Protein AF-0000000080484544 (afdb_homodimer)

pLDDT: mean 91.53, std 16.04, range [25.38, 98.94]

Structure (mmCIF, N/CA/C/O backbone):
data_AF-0000000080484544-model_v1
#
loop_
_entity.id
_entity.type
_entity.pdbx_description
1 polymer 'AsnC family transcriptional regulator'
#
loop_
_atom_site.group_PDB
_atom_site.id
_atom_site.type_symbol
_atom_site.label_atom_id
_atom_site.label_alt_id
_atom_site.label_comp_id
_atom_site.label_asym_id
_atom_site.label_entity_id
_atom_site.label_seq_id
_atom_site.pdbx_PDB_ins_code
_atom_site.Cartn_x
_atom_site.Cartn_y
_atom_site.Cartn_z
_atom_site.occupancy
_atom_site.B_iso_or_equiv
_atom_site.auth_seq_id
_atom_site.auth_comp_id
_atom_site.auth_asym_id
_atom_site.auth_atom_id
_atom_site.pdbx_PDB_model_num
ATOM 1 N N . MET A 1 1 ? 20.172 15.055 13.039 1 83.44 1 MET A N 1
ATOM 2 C CA . MET A 1 1 ? 18.781 14.602 13.078 1 83.44 1 MET A CA 1
ATOM 3 C C . MET A 1 1 ? 18.656 13.195 12.5 1 83.44 1 MET A C 1
ATOM 5 O O . MET A 1 1 ? 19.25 12.891 11.461 1 83.44 1 MET A O 1
ATOM 9 N N . ASP A 1 2 ? 18.156 12.328 13.25 1 90.06 2 ASP A N 1
ATOM 10 C CA . ASP A 1 2 ? 17.938 10.953 12.82 1 90.06 2 ASP A CA 1
ATOM 11 C C . ASP A 1 2 ? 16.781 10.859 11.828 1 90.06 2 ASP A C 1
ATOM 13 O O . ASP A 1 2 ? 15.633 10.68 12.227 1 90.06 2 ASP A O 1
ATOM 17 N N . LYS A 1 3 ? 17.094 10.914 10.547 1 92.12 3 LYS A N 1
ATOM 18 C CA . LYS A 1 3 ? 16.078 10.977 9.5 1 92.12 3 LYS A CA 1
ATOM 19 C C . LYS A 1 3 ? 15.305 9.656 9.406 1 92.12 3 LYS A C 1
ATOM 21 O O . LYS A 1 3 ? 14.133 9.641 9.016 1 92.12 3 LYS A O 1
ATOM 26 N N . GLN A 1 4 ? 15.977 8.664 9.82 1 91.88 4 GLN A N 1
ATOM 27 C CA . GLN A 1 4 ? 15.297 7.379 9.781 1 91.88 4 GLN A CA 1
ATOM 28 C C . GLN A 1 4 ? 14.164 7.324 10.797 1 91.88 4 GLN A C 1
ATOM 30 O O . GLN A 1 4 ? 13.062 6.875 10.484 1 91.88 4 GLN A O 1
ATOM 35 N N . SER A 1 5 ? 14.516 7.777 11.93 1 93.81 5 SER A N 1
ATOM 36 C CA . SER A 1 5 ? 13.484 7.812 12.961 1 93.81 5 SER A CA 1
ATOM 37 C C . SER A 1 5 ? 12.352 8.758 12.578 1 93.81 5 SER A C 1
ATOM 39 O O . SER A 1 5 ? 11.188 8.484 12.867 1 93.81 5 SER A O 1
ATOM 41 N N . LEU A 1 6 ? 12.711 9.852 11.984 1 95.88 6 LEU A N 1
ATOM 42 C CA . LEU A 1 6 ? 11.703 10.789 11.516 1 95.88 6 LEU A CA 1
ATOM 43 C C . LEU A 1 6 ? 10.781 10.133 10.492 1 95.88 6 LEU A C 1
ATOM 45 O O . LEU A 1 6 ? 9.562 10.273 10.57 1 95.88 6 LEU A O 1
ATOM 49 N N . LEU A 1 7 ? 11.367 9.406 9.586 1 95.31 7 LEU A N 1
ATOM 50 C CA . LEU A 1 7 ? 10.578 8.711 8.57 1 95.31 7 LEU A CA 1
ATOM 51 C C . LEU A 1 7 ? 9.648 7.691 9.203 1 95.31 7 LEU A C 1
ATOM 53 O O . LEU A 1 7 ? 8.492 7.547 8.781 1 95.31 7 LEU A O 1
ATOM 57 N N . ASP A 1 8 ? 10.164 7.016 10.203 1 93.75 8 ASP A N 1
ATOM 58 C CA . ASP A 1 8 ? 9.336 6.031 10.891 1 93.75 8 ASP A CA 1
ATOM 59 C C . ASP A 1 8 ? 8.117 6.688 11.531 1 93.75 8 ASP A C 1
ATOM 61 O O . ASP A 1 8 ? 7.008 6.156 11.453 1 93.75 8 ASP A O 1
ATOM 65 N N . LEU A 1 9 ? 8.312 7.801 12.141 1 95 9 LEU A N 1
ATOM 66 C CA . LEU A 1 9 ? 7.211 8.516 12.781 1 95 9 LEU A CA 1
ATOM 67 C C . LEU A 1 9 ? 6.203 9 11.742 1 95 9 LEU A C 1
ATOM 69 O O . LEU A 1 9 ? 4.992 8.922 11.961 1 95 9 LEU A O 1
ATOM 73 N N . LEU A 1 10 ? 6.684 9.484 10.586 1 95.44 10 LEU A N 1
ATOM 74 C CA . LEU A 1 10 ? 5.816 9.992 9.531 1 95.44 10 LEU A CA 1
ATOM 75 C C . LEU A 1 10 ? 5 8.859 8.906 1 95.44 10 LEU A C 1
ATOM 77 O O . LEU A 1 10 ? 3.861 9.078 8.484 1 95.44 10 LEU A O 1
ATOM 81 N N . ARG A 1 11 ? 5.551 7.656 8.859 1 94.75 11 ARG A N 1
ATOM 82 C CA . ARG A 1 11 ? 4.852 6.496 8.32 1 94.75 11 ARG A CA 1
ATOM 83 C C . ARG A 1 11 ? 3.801 5.98 9.297 1 94.75 11 ARG A C 1
ATOM 85 O O . ARG A 1 11 ? 2.861 5.289 8.898 1 94.75 11 ARG A O 1
ATOM 92 N N . HIS A 1 12 ? 4.035 6.344 10.484 1 91.19 12 HIS A N 1
ATOM 93 C CA . HIS A 1 12 ? 3.072 5.938 11.5 1 91.19 12 HIS A CA 1
ATOM 94 C C . HIS A 1 12 ? 1.941 6.953 11.625 1 91.19 12 HIS A C 1
ATOM 96 O O . HIS A 1 12 ? 0.779 6.578 11.789 1 91.19 12 HIS A O 1
ATOM 102 N N . ASP A 1 13 ? 2.324 8.227 11.594 1 91.56 13 ASP A N 1
ATOM 103 C CA . ASP A 1 13 ? 1.353 9.312 11.648 1 91.56 13 ASP A CA 1
ATOM 104 C C . ASP A 1 13 ? 1.862 10.539 10.906 1 91.56 13 ASP A C 1
ATOM 106 O O . ASP A 1 13 ? 2.68 11.297 11.43 1 91.56 13 ASP A O 1
ATOM 110 N N . ALA A 1 14 ? 1.225 10.758 9.82 1 90.19 14 ALA A N 1
ATOM 111 C CA . ALA A 1 14 ? 1.662 11.852 8.961 1 90.19 14 ALA A CA 1
ATOM 112 C C . ALA A 1 14 ? 1.102 13.188 9.438 1 90.19 14 ALA A C 1
ATOM 114 O O . ALA A 1 14 ? 1.492 14.25 8.938 1 90.19 14 ALA A O 1
ATOM 115 N N . ARG A 1 15 ? 0.237 13.211 10.352 1 88.75 15 ARG A N 1
ATOM 116 C CA . ARG A 1 15 ? -0.378 14.461 10.773 1 88.75 15 ARG A CA 1
ATOM 117 C C . ARG A 1 15 ? 0.203 14.938 12.102 1 88.75 15 ARG A C 1
ATOM 119 O O . ARG A 1 15 ? -0.228 15.953 12.648 1 88.75 15 ARG A O 1
ATOM 126 N N . GLU A 1 16 ? 1.133 14.164 12.586 1 91.62 16 GLU A N 1
ATOM 127 C CA . GLU A 1 16 ? 1.786 14.609 13.82 1 91.62 16 GLU A CA 1
ATOM 128 C C . GLU A 1 16 ? 2.477 15.953 13.625 1 91.62 16 GLU A C 1
ATOM 130 O O . GLU A 1 16 ? 3.086 16.203 12.578 1 91.62 16 GLU A O 1
ATOM 135 N N . SER A 1 17 ? 2.41 16.781 14.625 1 93.44 17 SER A N 1
ATOM 136 C CA . SER A 1 17 ? 3.027 18.109 14.516 1 93.44 17 SER A CA 1
ATOM 137 C C . SER A 1 17 ? 4.547 18.016 14.633 1 93.44 17 SER A C 1
ATOM 139 O O . SER A 1 17 ? 5.074 17.078 15.242 1 93.44 17 SER A O 1
ATOM 141 N N . VAL A 1 18 ? 5.129 19.016 14.102 1 95.75 18 VAL A N 1
ATOM 142 C CA . VAL A 1 18 ? 6.582 19.109 14.211 1 95.75 18 VAL A CA 1
ATOM 143 C C . VAL A 1 18 ? 6.996 19.141 15.68 1 95.75 18 VAL A C 1
ATOM 145 O O . VAL A 1 18 ? 7.961 18.469 16.062 1 95.75 18 VAL A O 1
ATOM 148 N N . ASP A 1 19 ? 6.203 19.828 16.516 1 97 19 ASP A N 1
ATOM 149 C CA . ASP A 1 19 ? 6.512 19.906 17.938 1 97 19 ASP A CA 1
ATOM 150 C C . ASP A 1 19 ? 6.41 18.531 18.609 1 97 19 ASP A C 1
ATOM 152 O O . ASP A 1 19 ? 7.254 18.172 19.422 1 97 19 ASP A O 1
ATOM 156 N N . ASP A 1 20 ? 5.422 17.797 18.344 1 96.62 20 ASP A N 1
ATOM 157 C CA . ASP A 1 20 ? 5.242 16.469 18.906 1 96.62 20 ASP A CA 1
ATOM 158 C C . ASP A 1 20 ? 6.355 15.531 18.453 1 96.62 20 ASP A C 1
ATOM 160 O O . ASP A 1 20 ? 6.879 14.75 19.266 1 96.62 20 ASP A O 1
ATOM 164 N N . ILE A 1 21 ? 6.707 15.586 17.172 1 96.94 21 ILE A N 1
ATOM 165 C CA . ILE A 1 21 ? 7.785 14.758 16.641 1 96.94 21 ILE A CA 1
ATOM 166 C C . ILE A 1 21 ? 9.102 15.109 17.328 1 96.94 21 ILE A C 1
ATOM 168 O O . ILE A 1 21 ? 9.852 14.219 17.734 1 96.94 21 ILE A O 1
ATOM 172 N N . ALA A 1 22 ? 9.32 16.375 17.484 1 97.44 22 ALA A N 1
ATOM 173 C CA . ALA A 1 22 ? 10.539 16.844 18.156 1 97.44 22 ALA A CA 1
ATOM 174 C C . ALA A 1 22 ? 10.633 16.281 19.562 1 97.44 22 ALA A C 1
ATOM 176 O O . ALA A 1 22 ? 11.695 15.805 19.984 1 97.44 22 ALA A O 1
ATOM 177 N N . ARG A 1 23 ? 9.555 16.312 20.281 1 97.38 23 ARG A N 1
ATOM 178 C CA . ARG A 1 23 ? 9.523 15.773 21.641 1 97.38 23 ARG A CA 1
ATOM 179 C C . ARG A 1 23 ? 9.852 14.281 21.641 1 97.38 23 ARG A C 1
ATOM 181 O O . ARG A 1 23 ? 10.641 13.82 22.469 1 97.38 23 ARG A O 1
ATOM 188 N N . GLN A 1 24 ? 9.289 13.539 20.75 1 96.38 24 GLN A N 1
ATOM 189 C CA . GLN A 1 24 ? 9.484 12.094 20.688 1 96.38 24 GLN A CA 1
ATOM 190 C C . GLN A 1 24 ? 10.93 11.742 20.344 1 96.38 24 GLN A C 1
ATOM 192 O O . GLN A 1 24 ? 11.453 10.742 20.828 1 96.38 24 GLN A O 1
ATOM 197 N N . LEU A 1 25 ? 11.539 12.578 19.5 1 96.75 25 LEU A N 1
ATOM 198 C CA . LEU A 1 25 ? 12.875 12.258 19.016 1 96.75 25 LEU A CA 1
ATOM 199 C C . LEU A 1 25 ? 13.938 12.914 19.891 1 96.75 25 LEU A C 1
ATOM 201 O O . LEU A 1 25 ? 15.133 12.68 19.703 1 96.75 25 LEU A O 1
ATOM 205 N N . GLY A 1 26 ? 13.445 13.688 20.844 1 96.5 26 GLY A N 1
ATOM 206 C CA . GLY A 1 26 ? 14.406 14.445 21.625 1 96.5 26 GLY A CA 1
ATOM 207 C C . GLY A 1 26 ? 15.219 15.422 20.797 1 96.5 26 GLY A C 1
ATOM 208 O O . GLY A 1 26 ? 16.438 15.531 20.969 1 96.5 26 GLY A O 1
ATOM 209 N N . ALA A 1 27 ? 14.57 16.078 19.906 1 96.25 27 ALA A N 1
ATOM 210 C CA . ALA A 1 27 ? 15.234 16.969 18.984 1 96.25 27 ALA A CA 1
ATOM 211 C C . ALA A 1 27 ? 14.617 18.375 19.031 1 96.25 27 ALA A C 1
ATOM 213 O O . ALA A 1 27 ? 13.578 18.578 19.656 1 96.25 27 ALA A O 1
ATOM 214 N N . ASP A 1 28 ? 15.312 19.281 18.406 1 96.19 28 ASP A N 1
ATOM 215 C CA . ASP A 1 28 ? 14.812 20.641 18.234 1 96.19 28 ASP A CA 1
ATOM 216 C C . ASP A 1 28 ? 13.758 20.703 17.125 1 96.19 28 ASP A C 1
ATOM 218 O O . ASP A 1 28 ? 13.914 20.078 16.078 1 96.19 28 ASP A O 1
ATOM 222 N N . ALA A 1 29 ? 12.688 21.453 17.484 1 97.31 29 ALA A N 1
ATOM 223 C CA . ALA A 1 29 ? 11.602 21.562 16.516 1 97.31 29 ALA A CA 1
ATOM 224 C C . ALA A 1 29 ? 12.094 22.156 15.195 1 97.31 29 ALA A C 1
ATOM 226 O O . ALA A 1 29 ? 11.641 21.75 14.125 1 97.31 29 ALA A O 1
ATOM 227 N N . GLU A 1 30 ? 12.945 23.047 15.242 1 97.56 30 GLU A N 1
ATOM 228 C CA . GLU A 1 30 ? 13.492 23.641 14.031 1 97.56 30 GLU A CA 1
ATOM 229 C C . GLU A 1 30 ? 14.273 22.625 13.203 1 97.56 30 GLU A C 1
ATOM 231 O O . GLU A 1 30 ? 14.188 22.609 11.977 1 97.56 30 GLU A O 1
ATOM 236 N N . ALA A 1 31 ? 15.023 21.828 13.867 1 97.31 31 ALA A N 1
ATOM 237 C CA . ALA A 1 31 ? 15.781 20.781 13.188 1 97.31 31 ALA A CA 1
ATOM 238 C C . ALA A 1 31 ? 14.852 19.781 12.516 1 97.31 31 ALA A C 1
ATOM 240 O O . ALA A 1 31 ? 15.125 19.312 11.406 1 97.31 31 ALA A O 1
ATOM 241 N N . VAL A 1 32 ? 13.773 19.406 13.258 1 97.5 32 VAL A N 1
ATOM 242 C CA . VAL A 1 32 ? 12.797 18.484 12.703 1 97.5 32 VAL A CA 1
ATOM 243 C C . VAL A 1 32 ? 12.148 19.094 11.461 1 97.5 32 VAL A C 1
ATOM 245 O O . VAL A 1 32 ? 12.023 18.438 10.43 1 97.5 32 VAL A O 1
ATOM 248 N N . ALA A 1 33 ? 11.781 20.344 11.555 1 97.44 33 ALA A N 1
ATOM 249 C CA . ALA A 1 33 ? 11.164 21.031 10.422 1 97.44 33 ALA A CA 1
ATOM 250 C C . ALA A 1 33 ? 12.102 21.062 9.219 1 97.44 33 ALA A C 1
ATOM 252 O O . ALA A 1 33 ? 11.68 20.812 8.094 1 97.44 33 ALA A O 1
ATOM 253 N N . ALA A 1 34 ? 13.32 21.328 9.469 1 97.56 34 ALA A N 1
ATOM 254 C CA . ALA A 1 34 ? 14.312 21.375 8.398 1 97.56 34 ALA A CA 1
ATOM 255 C C . ALA A 1 34 ? 14.508 20.016 7.766 1 97.56 34 ALA A C 1
ATOM 257 O O . ALA A 1 34 ? 14.617 19.891 6.543 1 97.56 34 ALA A O 1
ATOM 258 N N . ALA A 1 35 ? 14.57 19.031 8.625 1 97.12 35 ALA A N 1
ATOM 259 C CA . ALA A 1 35 ? 14.734 17.672 8.125 1 97.12 35 ALA A CA 1
ATOM 260 C C . ALA A 1 35 ? 13.531 17.25 7.285 1 97.12 35 ALA A C 1
ATOM 262 O O . ALA A 1 35 ? 13.688 16.562 6.266 1 97.12 35 ALA A O 1
ATOM 263 N N . LEU A 1 36 ? 12.375 17.594 7.738 1 96.38 36 LEU A N 1
ATOM 264 C CA . LEU A 1 36 ? 11.156 17.297 6.988 1 96.38 36 LEU A CA 1
ATOM 265 C C . LEU A 1 36 ? 11.203 17.938 5.609 1 96.38 36 LEU A C 1
ATOM 267 O O . LEU A 1 36 ? 10.93 17.281 4.602 1 96.38 36 LEU A O 1
ATOM 271 N N . ASP A 1 37 ? 11.57 19.188 5.578 1 96.88 37 ASP A N 1
ATOM 272 C CA . ASP A 1 37 ? 11.688 19.906 4.312 1 96.88 37 ASP A CA 1
ATOM 273 C C . ASP A 1 37 ? 12.695 19.234 3.387 1 96.88 37 ASP A C 1
ATOM 275 O O . ASP A 1 37 ? 12.445 19.094 2.188 1 96.88 37 ASP A O 1
ATOM 279 N N . GLU A 1 38 ? 13.758 18.859 3.922 1 97.31 38 GLU A N 1
ATOM 280 C CA . GLU A 1 38 ? 14.805 18.203 3.146 1 97.31 38 GLU A CA 1
ATOM 281 C C . GLU A 1 38 ? 14.305 16.875 2.566 1 97.31 38 GLU A C 1
ATOM 283 O O . GLU A 1 38 ? 14.555 16.578 1.396 1 97.31 38 GLU A O 1
ATOM 288 N N . LEU A 1 39 ? 13.625 16.094 3.414 1 96.81 39 LEU A N 1
ATOM 289 C CA . LEU A 1 39 ? 13.094 14.812 2.967 1 96.81 39 LEU A CA 1
ATOM 290 C C . LEU A 1 39 ? 12.102 15 1.822 1 96.81 39 LEU A C 1
ATOM 292 O O . LEU A 1 39 ? 12.078 14.211 0.878 1 96.81 39 LEU A O 1
ATOM 296 N N . GLU A 1 40 ? 11.305 16.016 1.892 1 96.38 40 GLU A N 1
ATOM 297 C CA . GLU A 1 40 ? 10.344 16.328 0.835 1 96.38 40 GLU A CA 1
ATOM 298 C C . GLU A 1 40 ? 11.047 16.844 -0.413 1 96.38 40 GLU A C 1
ATOM 300 O O . GLU A 1 40 ? 10.773 16.391 -1.525 1 96.38 40 GLU A O 1
ATOM 305 N N . ASP A 1 41 ? 12.023 17.766 -0.238 1 96.25 41 ASP A N 1
ATOM 306 C CA . ASP A 1 41 ? 12.75 18.375 -1.352 1 96.25 41 ASP A CA 1
ATOM 307 C C . ASP A 1 41 ? 13.578 17.328 -2.096 1 96.25 41 ASP A C 1
ATOM 309 O O . ASP A 1 41 ? 13.711 17.391 -3.32 1 96.25 41 ASP A O 1
ATOM 313 N N . ASP A 1 42 ? 14.102 16.406 -1.309 1 95.25 42 ASP A N 1
ATOM 314 C CA . ASP A 1 42 ? 14.945 15.375 -1.886 1 95.25 42 ASP A CA 1
ATOM 315 C C . ASP A 1 42 ? 14.102 14.273 -2.525 1 95.25 42 ASP A C 1
ATOM 317 O O . ASP A 1 42 ? 14.641 13.352 -3.141 1 95.25 42 ASP A O 1
ATOM 321 N N . GLY A 1 43 ? 12.789 14.32 -2.354 1 96.12 43 GLY A N 1
ATOM 322 C CA . GLY A 1 43 ? 11.891 13.352 -2.963 1 96.12 43 GLY A CA 1
ATOM 323 C C . GLY A 1 43 ? 11.797 12.055 -2.188 1 96.12 43 GLY A C 1
ATOM 324 O O . GLY A 1 43 ? 11.328 11.047 -2.715 1 96.12 43 GLY A O 1
ATOM 325 N N . VAL A 1 44 ? 12.375 12.008 -0.99 1 96.5 44 VAL A N 1
ATOM 326 C CA . VAL A 1 44 ? 12.242 10.836 -0.128 1 96.5 44 VAL A CA 1
ATOM 327 C C . VAL A 1 44 ? 10.789 10.688 0.314 1 96.5 44 VAL A C 1
ATOM 329 O O . VAL A 1 44 ? 10.211 9.602 0.21 1 96.5 44 VAL A O 1
ATOM 332 N N . VAL A 1 45 ? 10.242 11.773 0.851 1 96.56 45 VAL A N 1
ATOM 333 C CA . VAL A 1 45 ? 8.812 11.82 1.126 1 96.56 45 VAL A CA 1
ATOM 334 C C . VAL A 1 45 ? 8.07 12.375 -0.088 1 96.56 45 VAL A C 1
ATOM 336 O O . VAL A 1 45 ? 8.281 13.523 -0.48 1 96.56 45 VAL A O 1
ATOM 339 N N . ARG A 1 46 ? 7.168 11.617 -0.642 1 96.69 46 ARG A N 1
ATOM 340 C CA . ARG A 1 46 ? 6.555 11.961 -1.921 1 96.69 46 ARG A CA 1
ATOM 341 C C . ARG A 1 46 ? 5.125 12.461 -1.729 1 96.69 46 ARG A C 1
ATOM 343 O O . ARG A 1 46 ? 4.512 12.977 -2.666 1 96.69 46 ARG A O 1
ATOM 350 N N . GLY A 1 47 ? 4.637 12.312 -0.528 1 95.69 47 GLY A N 1
ATOM 351 C CA . GLY A 1 47 ? 3.285 12.734 -0.196 1 95.69 47 GLY A CA 1
ATOM 352 C C . GLY A 1 47 ? 2.777 12.133 1.103 1 95.69 47 GLY A C 1
ATOM 353 O O . GLY A 1 47 ? 3.508 11.414 1.789 1 95.69 47 GLY A O 1
ATOM 354 N N . TYR A 1 48 ? 1.584 12.508 1.449 1 96.31 48 TYR A N 1
ATOM 355 C CA . TYR A 1 48 ? 0.882 12.055 2.645 1 96.31 48 TYR A CA 1
ATOM 356 C C . TYR A 1 48 ? -0.525 11.586 2.303 1 96.31 48 TYR A C 1
ATOM 358 O O . TYR A 1 48 ? -1.26 12.266 1.583 1 96.31 48 TYR A O 1
ATOM 366 N N . GLN A 1 49 ? -0.858 10.453 2.838 1 96.94 49 GLN A N 1
ATOM 367 C CA . GLN A 1 49 ? -2.141 9.891 2.42 1 96.94 49 GLN A CA 1
ATOM 368 C C . GLN A 1 49 ? -2.9 9.312 3.607 1 96.94 49 GLN A C 1
ATOM 370 O O . GLN A 1 49 ? -2.291 8.898 4.598 1 96.94 49 GLN A O 1
ATOM 375 N N . ALA A 1 50 ? -4.191 9.281 3.49 1 96.75 50 ALA A N 1
ATOM 376 C CA . ALA A 1 50 ? -5.039 8.578 4.449 1 96.75 50 ALA A CA 1
ATOM 377 C C . ALA A 1 50 ? -5.02 7.074 4.199 1 96.75 50 ALA A C 1
ATOM 379 O O . ALA A 1 50 ? -4.969 6.629 3.051 1 96.75 50 ALA A O 1
ATOM 380 N N . VAL A 1 51 ? -4.965 6.301 5.215 1 96.56 51 VAL A N 1
ATOM 381 C CA . VAL A 1 51 ? -5.219 4.867 5.164 1 96.56 51 VAL A CA 1
ATOM 382 C C . VAL A 1 51 ? -6.707 4.594 5.359 1 96.56 51 VAL A C 1
ATOM 384 O O . VAL A 1 51 ? -7.273 4.93 6.402 1 96.56 51 VAL A O 1
ATOM 387 N N . VAL A 1 52 ? -7.34 4 4.367 1 96.06 52 VAL A N 1
ATOM 388 C CA . VAL A 1 52 ? -8.789 3.83 4.355 1 96.06 52 VAL A CA 1
ATOM 389 C C . VAL A 1 52 ? -9.141 2.361 4.574 1 96.06 52 VAL A C 1
ATOM 391 O O . VAL A 1 52 ? -8.523 1.474 3.98 1 96.06 52 VAL A O 1
ATOM 394 N N . ASP A 1 53 ? -10.047 2.098 5.488 1 96.25 53 ASP A N 1
ATOM 395 C CA . ASP A 1 53 ? -10.688 0.79 5.594 1 96.25 53 ASP A CA 1
ATOM 396 C C . ASP A 1 53 ? -11.898 0.699 4.672 1 96.25 53 ASP A C 1
ATOM 398 O O . ASP A 1 53 ? -13.016 1.044 5.066 1 96.25 53 ASP A O 1
ATOM 402 N N . TRP A 1 54 ? -11.695 0.161 3.57 1 93.81 54 TRP A N 1
ATOM 403 C CA . TRP A 1 54 ? -12.727 0.153 2.533 1 93.81 54 TRP A CA 1
ATOM 404 C C . TRP A 1 54 ? -13.875 -0.772 2.912 1 93.81 54 TRP A C 1
ATOM 406 O O . TRP A 1 54 ? -14.953 -0.71 2.314 1 93.81 54 TRP A O 1
ATOM 416 N N . ASN A 1 55 ? -13.641 -1.646 3.879 1 92 55 ASN A N 1
ATOM 417 C CA . ASN A 1 55 ? -14.727 -2.484 4.379 1 92 55 ASN A CA 1
ATOM 418 C C . ASN A 1 55 ? -15.805 -1.656 5.074 1 92 55 ASN A C 1
ATOM 420 O O . ASN A 1 55 ? -16.906 -2.141 5.309 1 92 55 ASN A O 1
ATOM 424 N N . ARG A 1 56 ? -15.484 -0.451 5.348 1 93.94 56 ARG A N 1
ATOM 425 C CA . ARG A 1 56 ? -16.406 0.407 6.09 1 93.94 56 ARG A CA 1
ATOM 426 C C . ARG A 1 56 ? -17 1.485 5.188 1 93.94 56 ARG A C 1
ATOM 428 O O . ARG A 1 56 ? -17.625 2.432 5.668 1 93.94 56 ARG A O 1
ATOM 435 N N . VAL A 1 57 ? -16.703 1.397 3.984 1 92.62 57 VAL A N 1
ATOM 436 C CA . VAL A 1 57 ? -17.219 2.346 3.002 1 92.62 57 VAL A CA 1
ATOM 437 C C . VAL A 1 57 ? -18.344 1.701 2.211 1 92.62 57 VAL A C 1
ATOM 439 O O . VAL A 1 57 ? -18.25 0.542 1.801 1 92.62 57 VAL A O 1
ATOM 442 N N . ASP A 1 58 ? -19.422 2.379 1.95 1 87.12 58 ASP A N 1
ATOM 443 C CA . ASP A 1 58 ? -20.609 1.848 1.293 1 87.12 58 ASP A CA 1
ATOM 444 C C . ASP A 1 58 ? -20.359 1.618 -0.196 1 87.12 58 ASP A C 1
ATOM 446 O O . ASP A 1 58 ? -20.859 0.649 -0.772 1 87.12 58 ASP A O 1
ATOM 450 N N . GLU A 1 59 ? -19.625 2.486 -0.784 1 86.25 59 GLU A N 1
ATOM 451 C CA . GLU A 1 59 ? -19.359 2.371 -2.215 1 86.25 59 GLU A CA 1
ATOM 452 C C . GLU A 1 59 ? -18.391 1.223 -2.506 1 86.25 59 GLU A C 1
ATOM 454 O O . GLU A 1 59 ? -17.438 1.002 -1.761 1 86.25 59 GLU A O 1
ATOM 459 N N . GLU A 1 60 ? -18.703 0.616 -3.572 1 87.38 60 GLU A N 1
ATOM 460 C CA . GLU A 1 60 ? -17.844 -0.506 -3.961 1 87.38 60 GLU A CA 1
ATOM 461 C C . GLU A 1 60 ? -16.469 -0.026 -4.418 1 87.38 60 GLU A C 1
ATOM 463 O O . GLU A 1 60 ? -16.375 0.908 -5.215 1 87.38 60 GLU A O 1
ATOM 468 N N . HIS A 1 61 ? -15.477 -0.448 -3.783 1 92.81 61 HIS A N 1
ATOM 469 C CA . HIS A 1 61 ? -14.07 -0.258 -4.133 1 92.81 61 HIS A CA 1
ATOM 470 C C . HIS A 1 61 ? -13.352 -1.595 -4.258 1 92.81 61 HIS A C 1
ATOM 472 O O . HIS A 1 61 ? -13.188 -2.311 -3.268 1 92.81 61 HIS A O 1
ATOM 478 N N . VAL A 1 62 ? -13.016 -1.921 -5.496 1 97.19 62 VAL A N 1
ATOM 479 C CA . VAL A 1 62 ? -12.391 -3.211 -5.77 1 97.19 62 VAL A CA 1
ATOM 480 C C . VAL A 1 62 ? -10.891 -3.029 -5.949 1 97.19 62 VAL A C 1
ATOM 482 O O . VAL A 1 62 ? -10.445 -2.088 -6.609 1 97.19 62 VAL A O 1
ATOM 485 N N . ARG A 1 63 ? -10.141 -3.896 -5.324 1 98.19 63 ARG A N 1
ATOM 486 C CA . ARG A 1 63 ? -8.688 -3.973 -5.484 1 98.19 63 ARG A CA 1
ATOM 487 C C . ARG A 1 63 ? -8.266 -5.355 -5.973 1 98.19 63 ARG A C 1
ATOM 489 O O . ARG A 1 63 ? -8.867 -6.363 -5.594 1 98.19 63 ARG A O 1
ATOM 496 N N . ALA A 1 64 ? -7.246 -5.332 -6.738 1 98.75 64 ALA A N 1
ATOM 497 C CA . ALA A 1 64 ? -6.684 -6.59 -7.215 1 98.75 64 ALA A CA 1
ATOM 498 C C . ALA A 1 64 ? -5.16 -6.516 -7.305 1 98.75 64 ALA A C 1
ATOM 500 O O . ALA A 1 64 ? -4.605 -5.457 -7.609 1 98.75 64 ALA A O 1
ATOM 501 N N . GLN A 1 65 ? -4.539 -7.59 -7.012 1 98.62 65 GLN A N 1
ATOM 502 C CA . GLN A 1 65 ? -3.113 -7.797 -7.258 1 98.62 65 GLN A CA 1
ATOM 503 C C . GLN A 1 65 ? -2.887 -8.555 -8.562 1 98.62 65 GLN A C 1
ATOM 505 O O . GLN A 1 65 ? -3.379 -9.672 -8.727 1 98.62 65 GLN A O 1
ATOM 510 N N . VAL A 1 66 ? -2.137 -7.992 -9.43 1 98.81 66 VAL A N 1
ATOM 511 C CA . VAL A 1 66 ? -1.902 -8.586 -10.742 1 98.81 66 VAL A CA 1
ATOM 512 C C . VAL A 1 66 ? -0.426 -8.945 -10.891 1 98.81 66 VAL A C 1
ATOM 514 O O . VAL A 1 66 ? 0.448 -8.086 -10.727 1 98.81 66 VAL A O 1
ATOM 517 N N . GLU A 1 67 ? -0.157 -10.195 -11.102 1 98.88 67 GLU A N 1
ATOM 518 C CA . GLU A 1 67 ? 1.164 -10.68 -11.492 1 98.88 67 GLU A CA 1
ATOM 519 C C . GLU A 1 67 ? 1.359 -10.594 -13 1 98.88 67 GLU A C 1
ATOM 521 O O . GLU A 1 67 ? 0.523 -11.07 -13.773 1 98.88 67 GLU A O 1
ATOM 526 N N . VAL A 1 68 ? 2.469 -10.016 -13.445 1 98.81 68 VAL A N 1
ATOM 527 C CA . VAL A 1 68 ? 2.686 -9.812 -14.867 1 98.81 68 VAL A CA 1
ATOM 528 C C . VAL A 1 68 ? 4.039 -10.391 -15.273 1 98.81 68 VAL A C 1
ATOM 530 O O . VAL A 1 68 ? 5.066 -10.055 -14.68 1 98.81 68 VAL A O 1
ATOM 533 N N . ASP A 1 69 ? 4.02 -11.25 -16.234 1 98.69 69 ASP A N 1
ATOM 534 C CA . ASP A 1 69 ? 5.234 -11.742 -16.875 1 98.69 69 ASP A CA 1
ATOM 535 C C . ASP A 1 69 ? 5.523 -10.969 -18.156 1 98.69 69 ASP A C 1
ATOM 537 O O . ASP A 1 69 ? 4.605 -10.672 -18.938 1 98.69 69 ASP A O 1
ATOM 541 N N . VAL A 1 70 ? 6.777 -10.648 -18.328 1 98.06 70 VAL A N 1
ATOM 542 C CA . VAL A 1 70 ? 7.152 -9.969 -19.562 1 98.06 70 VAL A CA 1
ATOM 543 C C . VAL A 1 70 ? 8.336 -10.68 -20.219 1 98.06 70 VAL A C 1
ATOM 545 O O . VAL A 1 70 ? 9.094 -11.383 -19.531 1 98.06 70 VAL A O 1
ATOM 548 N N . GLU A 1 71 ? 8.484 -10.586 -21.438 1 96.62 71 GLU A N 1
ATOM 549 C CA . GLU A 1 71 ? 9.664 -10.945 -22.219 1 96.62 71 GLU A CA 1
ATOM 550 C C . GLU A 1 71 ? 10.281 -9.719 -22.891 1 96.62 71 GLU A C 1
ATOM 552 O O . GLU A 1 71 ? 9.633 -9.078 -23.734 1 96.62 71 GLU A O 1
ATOM 557 N N . LEU A 1 72 ? 11.492 -9.484 -22.484 1 91.75 72 LEU A N 1
ATOM 558 C CA . LEU A 1 72 ? 12.148 -8.273 -22.984 1 91.75 72 LEU A CA 1
ATOM 559 C C . LEU A 1 72 ? 12.766 -8.516 -24.359 1 91.75 72 LEU A C 1
ATOM 561 O O . LEU A 1 72 ? 13.18 -9.633 -24.672 1 91.75 72 LEU A O 1
ATOM 565 N N . ASP A 1 73 ? 12.609 -7.516 -25.141 1 85.31 73 ASP A N 1
ATOM 566 C CA . ASP A 1 73 ? 13.391 -7.555 -26.375 1 85.31 73 ASP A CA 1
ATOM 567 C C . ASP A 1 73 ? 14.648 -6.703 -26.25 1 85.31 73 ASP A C 1
ATOM 569 O O . ASP A 1 73 ? 14.945 -6.172 -25.172 1 85.31 73 ASP A O 1
ATOM 573 N N . ARG A 1 74 ? 15.508 -6.664 -27.25 1 85 74 ARG A N 1
ATOM 574 C CA . ARG A 1 74 ? 16.812 -6.031 -27.219 1 85 74 ARG A CA 1
ATOM 575 C C . ARG A 1 74 ? 16.703 -4.539 -26.938 1 85 74 ARG A C 1
ATOM 577 O O . ARG A 1 74 ? 17.609 -3.941 -26.344 1 85 74 ARG A O 1
ATOM 584 N N . GLU A 1 75 ? 15.57 -3.996 -27.203 1 87.56 75 GLU A N 1
ATOM 585 C CA . GLU A 1 75 ? 15.461 -2.541 -27.172 1 87.56 75 GLU A CA 1
ATOM 586 C C . GLU A 1 75 ? 14.664 -2.072 -25.969 1 87.56 75 GLU A C 1
ATOM 588 O O . GLU A 1 75 ? 14.734 -0.902 -25.578 1 87.56 75 GLU A O 1
ATOM 593 N N . THR A 1 76 ? 13.961 -2.973 -25.422 1 89 76 THR A N 1
ATOM 594 C CA . THR A 1 76 ? 13.039 -2.559 -24.359 1 89 76 THR A CA 1
ATOM 595 C C . THR A 1 76 ? 13.406 -3.215 -23.031 1 89 76 THR A C 1
ATOM 597 O O . THR A 1 76 ? 13.484 -4.441 -22.938 1 89 76 THR A O 1
ATOM 600 N N . GLY A 1 77 ? 13.695 -2.406 -22.047 1 93.25 77 GLY A N 1
ATOM 601 C CA . GLY A 1 77 ? 13.961 -2.906 -20.719 1 93.25 77 GLY A CA 1
ATOM 602 C C . GLY A 1 77 ? 12.781 -2.76 -19.766 1 93.25 77 GLY A C 1
ATOM 603 O O . GLY A 1 77 ? 11.719 -2.275 -20.172 1 93.25 77 GLY A O 1
ATOM 604 N N . TYR A 1 78 ? 12.883 -3.254 -18.547 1 95.69 78 TYR A N 1
ATOM 605 C CA . TYR A 1 78 ? 11.828 -3.219 -17.547 1 95.69 78 TYR A CA 1
ATOM 606 C C . TYR A 1 78 ? 11.344 -1.793 -17.312 1 95.69 78 TYR A C 1
ATOM 608 O O . TYR A 1 78 ? 10.148 -1.556 -17.141 1 95.69 78 TYR A O 1
ATOM 616 N N . GLU A 1 79 ? 12.25 -0.894 -17.375 1 94.56 79 GLU A N 1
ATOM 617 C CA . GLU A 1 79 ? 11.93 0.485 -17.016 1 94.56 79 GLU A CA 1
ATOM 618 C C . GLU A 1 79 ? 10.93 1.088 -18.016 1 94.56 79 GLU A C 1
ATOM 620 O O . GLU A 1 79 ? 10.008 1.798 -17.609 1 94.56 79 GLU A O 1
ATOM 625 N N . GLU A 1 80 ? 11.148 0.885 -19.266 1 94.44 80 GLU A N 1
ATOM 626 C CA . GLU A 1 80 ? 10.25 1.412 -20.281 1 94.44 80 GLU A CA 1
ATOM 627 C C . GLU A 1 80 ? 8.836 0.849 -20.109 1 94.44 80 GLU A C 1
ATOM 629 O O . GLU A 1 80 ? 7.855 1.579 -20.25 1 94.44 80 GLU A O 1
ATOM 634 N N . ILE A 1 81 ? 8.758 -0.415 -19.875 1 96.31 81 ILE A N 1
ATOM 635 C CA . ILE A 1 81 ? 7.469 -1.073 -19.672 1 96.31 81 ILE A CA 1
ATOM 636 C C . ILE A 1 81 ? 6.793 -0.515 -18.422 1 96.31 81 ILE A C 1
ATOM 638 O O . ILE A 1 81 ? 5.613 -0.162 -18.453 1 96.31 81 ILE A O 1
ATOM 642 N N . ALA A 1 82 ? 7.555 -0.419 -17.375 1 97.25 82 ALA A N 1
ATOM 643 C CA . ALA A 1 82 ? 7.043 0.077 -16.109 1 97.25 82 ALA A CA 1
ATOM 644 C C . ALA A 1 82 ? 6.512 1.502 -16.25 1 97.25 82 ALA A C 1
ATOM 646 O O . ALA A 1 82 ? 5.461 1.837 -15.695 1 97.25 82 ALA A O 1
ATOM 647 N N . THR A 1 83 ? 7.242 2.344 -16.984 1 95.12 83 THR A N 1
ATOM 648 C CA . THR A 1 83 ? 6.832 3.73 -17.172 1 95.12 83 THR A CA 1
ATOM 649 C C . THR A 1 83 ? 5.477 3.799 -17.875 1 95.12 83 THR A C 1
ATOM 651 O O . THR A 1 83 ? 4.617 4.598 -17.5 1 95.12 83 THR A O 1
ATOM 654 N N . ARG A 1 84 ? 5.266 2.963 -18.812 1 95.56 84 ARG A N 1
ATOM 655 C CA . ARG A 1 84 ? 3.996 2.91 -19.531 1 95.56 84 ARG A CA 1
ATOM 656 C C . ARG A 1 84 ? 2.861 2.496 -18.594 1 95.56 84 ARG A C 1
ATOM 658 O O . ARG A 1 84 ? 1.8 3.125 -18.594 1 95.56 84 ARG A O 1
ATOM 665 N N . ILE A 1 85 ? 3.078 1.481 -17.844 1 98.38 85 ILE A N 1
ATOM 666 C CA . ILE A 1 85 ? 2.051 0.93 -16.953 1 98.38 85 ILE A CA 1
ATOM 667 C C . ILE A 1 85 ? 1.739 1.92 -15.844 1 98.38 85 ILE A C 1
ATOM 669 O O . ILE A 1 85 ? 0.581 2.08 -15.445 1 98.38 85 ILE A O 1
ATOM 673 N N . ALA A 1 86 ? 2.76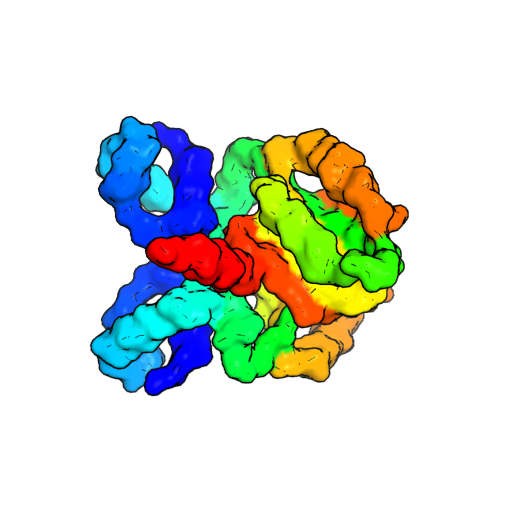4 2.588 -15.352 1 98.25 86 ALA A N 1
ATOM 674 C CA . ALA A 1 86 ? 2.631 3.486 -14.211 1 98.25 86 ALA A CA 1
ATOM 675 C C . ALA A 1 86 ? 1.727 4.668 -14.547 1 98.25 86 ALA A C 1
ATOM 677 O O . ALA A 1 86 ? 1.182 5.316 -13.648 1 98.25 86 ALA A O 1
ATOM 678 N N . ARG A 1 87 ? 1.511 4.945 -15.781 1 97 87 ARG A N 1
ATOM 679 C CA . ARG A 1 87 ? 0.765 6.125 -16.203 1 97 87 ARG A CA 1
ATOM 680 C C . ARG A 1 87 ? -0.737 5.91 -16.047 1 97 87 ARG A C 1
ATOM 682 O O . ARG A 1 87 ? -1.514 6.867 -16.078 1 97 87 ARG A O 1
ATOM 689 N N . PHE A 1 88 ? -1.147 4.676 -16.031 1 98.44 88 PHE A N 1
ATOM 690 C CA . PHE A 1 88 ? -2.572 4.402 -15.891 1 98.44 88 PHE A CA 1
ATOM 691 C C . PHE A 1 88 ? -3.057 4.77 -14.492 1 98.44 88 PHE A C 1
ATOM 693 O O . PHE A 1 88 ? -2.486 4.324 -13.492 1 98.44 88 PHE A O 1
ATOM 700 N N . PRO A 1 89 ? -4.16 5.52 -14.375 1 97.5 89 PRO A N 1
ATOM 701 C CA . PRO A 1 89 ? -4.676 5.91 -13.055 1 97.5 89 PRO A CA 1
ATOM 702 C C . PRO A 1 89 ? -5.227 4.727 -12.266 1 97.5 89 PRO A C 1
ATOM 704 O O . PRO A 1 89 ? -5.293 4.777 -11.031 1 97.5 89 PRO A O 1
ATOM 707 N N . GLU A 1 90 ? -5.602 3.641 -12.953 1 98.44 90 GLU A N 1
ATOM 708 C CA . GLU A 1 90 ? -6.125 2.445 -12.297 1 98.44 90 GLU A CA 1
ATOM 709 C C . GLU A 1 90 ? -5.035 1.733 -11.5 1 98.44 90 GLU A C 1
ATOM 711 O O . GLU A 1 90 ? -5.332 0.932 -10.609 1 98.44 90 GLU A O 1
ATOM 716 N N . VAL A 1 91 ? -3.766 2.025 -11.867 1 98.81 91 VAL A N 1
ATOM 717 C CA . VAL A 1 91 ? -2.629 1.396 -11.203 1 98.81 91 VAL A CA 1
ATOM 718 C C . VAL A 1 91 ? -2.264 2.182 -9.945 1 98.81 91 VAL A C 1
ATOM 720 O O . VAL A 1 91 ? -1.891 3.355 -10.031 1 98.81 91 VAL A O 1
ATOM 723 N N . ALA A 1 92 ? -2.355 1.54 -8.82 1 98.12 92 ALA A N 1
ATOM 724 C CA . ALA A 1 92 ? -2.025 2.184 -7.551 1 98.12 92 ALA A CA 1
ATOM 725 C C . ALA A 1 92 ? -0.578 1.908 -7.156 1 98.12 92 ALA A C 1
ATOM 727 O O . ALA A 1 92 ? 0.069 2.746 -6.523 1 98.12 92 ALA A O 1
ATOM 728 N N . THR A 1 93 ? -0.065 0.732 -7.445 1 98.56 93 THR A N 1
ATOM 729 C CA . THR A 1 93 ? 1.291 0.293 -7.133 1 98.56 93 THR A CA 1
ATOM 730 C C . THR A 1 93 ? 1.881 -0.506 -8.289 1 98.56 93 THR A C 1
ATOM 732 O O . THR A 1 93 ? 1.18 -1.298 -8.922 1 98.56 93 THR A O 1
ATOM 735 N N . LEU A 1 94 ? 3.092 -0.31 -8.594 1 98.81 94 LEU A N 1
ATOM 736 C CA . LEU A 1 94 ? 3.838 -1.04 -9.617 1 98.81 94 LEU A CA 1
ATOM 737 C C . LEU A 1 94 ? 5.266 -1.312 -9.156 1 98.81 94 LEU A C 1
ATOM 739 O O . LEU A 1 94 ? 6.035 -0.377 -8.922 1 98.81 94 LEU A O 1
ATOM 743 N N . ARG A 1 95 ? 5.617 -2.582 -9.109 1 98.62 95 ARG A N 1
ATOM 744 C CA . ARG A 1 95 ? 6.922 -2.979 -8.594 1 98.62 95 ARG A CA 1
ATOM 745 C C . ARG A 1 95 ? 7.535 -4.082 -9.445 1 98.62 95 ARG A C 1
ATOM 747 O O . ARG A 1 95 ? 6.832 -4.996 -9.891 1 98.62 95 ARG A O 1
ATOM 754 N N . LEU A 1 96 ? 8.836 -3.963 -9.734 1 98.5 96 LEU A N 1
ATOM 755 C CA . LEU A 1 96 ? 9.625 -5.086 -10.219 1 98.5 96 LEU A CA 1
ATOM 756 C C . LEU A 1 96 ? 9.992 -6.027 -9.078 1 98.5 96 LEU A C 1
ATOM 758 O O . LEU A 1 96 ? 10.5 -5.59 -8.047 1 98.5 96 LEU A O 1
ATOM 762 N N . VAL A 1 97 ? 9.734 -7.363 -9.289 1 98.5 97 VAL A N 1
ATOM 763 C CA . VAL A 1 97 ? 9.961 -8.289 -8.188 1 98.5 97 VAL A CA 1
ATOM 764 C C . VAL A 1 97 ? 10.797 -9.477 -8.664 1 98.5 97 VAL A C 1
ATOM 766 O O . VAL A 1 97 ? 10.922 -9.703 -9.867 1 98.5 97 VAL A O 1
ATOM 769 N N . SER A 1 98 ? 11.375 -10.133 -7.684 1 97.62 98 SER A N 1
ATOM 770 C CA . SER A 1 98 ? 11.992 -11.422 -7.941 1 97.62 98 SER A CA 1
ATOM 771 C C . SER A 1 98 ? 10.961 -12.547 -7.918 1 97.62 98 SER A C 1
ATOM 773 O O . SER A 1 98 ? 9.812 -12.328 -7.527 1 97.62 98 SER A O 1
ATOM 775 N N . GLY A 1 99 ? 11.367 -13.695 -8.391 1 93.81 99 GLY A N 1
ATOM 776 C CA . GLY A 1 99 ? 10.5 -14.852 -8.211 1 93.81 99 GLY A CA 1
ATOM 777 C C . GLY A 1 99 ? 9.859 -15.32 -9.508 1 93.81 99 GLY A C 1
ATOM 778 O O . GLY A 1 99 ? 10.523 -15.398 -10.539 1 93.81 99 GLY A O 1
ATOM 779 N N . THR A 1 100 ? 8.531 -15.609 -9.414 1 94.5 100 THR A N 1
ATOM 780 C CA . THR A 1 100 ? 7.887 -16.391 -10.461 1 94.5 100 THR A CA 1
ATOM 781 C C . THR A 1 100 ? 7.262 -15.484 -11.516 1 94.5 100 THR A C 1
ATOM 783 O O . THR A 1 100 ? 6.801 -15.961 -12.555 1 94.5 100 THR A O 1
ATOM 786 N N . TYR A 1 101 ? 7.188 -14.211 -11.25 1 98.06 101 TYR A N 1
ATOM 787 C CA . TYR A 1 101 ? 6.742 -13.219 -12.219 1 98.06 101 TYR A CA 1
ATOM 788 C C . TYR A 1 101 ? 7.594 -11.953 -12.133 1 98.06 101 TYR A C 1
ATOM 790 O O . TYR A 1 101 ? 8.453 -11.836 -11.266 1 98.06 101 TYR A O 1
ATOM 798 N N . ASP A 1 102 ? 7.328 -10.984 -13.078 1 98.62 102 ASP 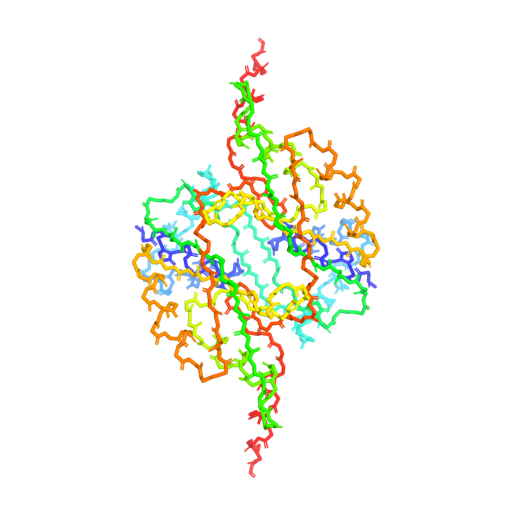A N 1
ATOM 799 C CA . ASP A 1 102 ? 8.242 -9.859 -13.211 1 98.62 102 ASP A CA 1
ATOM 800 C C . ASP A 1 102 ? 7.703 -8.625 -12.484 1 98.62 102 ASP A C 1
ATOM 802 O O . ASP A 1 102 ? 8.43 -7.973 -11.734 1 98.62 102 ASP A O 1
ATOM 806 N N . PHE A 1 103 ? 6.414 -8.266 -12.742 1 98.81 103 PHE A N 1
ATOM 807 C CA . PHE A 1 103 ? 5.848 -7.066 -12.141 1 98.81 103 PHE A CA 1
ATOM 808 C C . PHE A 1 103 ? 4.68 -7.414 -11.227 1 98.81 103 PHE A C 1
ATOM 810 O O . PHE A 1 103 ? 3.842 -8.25 -11.57 1 98.81 103 PHE A O 1
ATOM 817 N N . PHE A 1 104 ? 4.672 -6.855 -10.102 1 98.88 104 PHE A N 1
ATOM 818 C CA . PHE A 1 104 ? 3.504 -6.777 -9.234 1 98.88 104 PHE A CA 1
ATOM 819 C C . PHE A 1 104 ? 2.748 -5.473 -9.461 1 98.88 104 PHE A C 1
ATOM 821 O O . PHE A 1 104 ? 3.336 -4.395 -9.406 1 98.88 104 PHE A O 1
ATOM 828 N N . ILE A 1 105 ? 1.447 -5.551 -9.703 1 98.94 105 ILE A N 1
ATOM 829 C CA . ILE A 1 105 ? 0.605 -4.375 -9.906 1 98.94 105 ILE A CA 1
ATOM 830 C C . ILE A 1 105 ? -0.602 -4.441 -8.969 1 98.94 105 ILE A C 1
ATOM 832 O O . ILE A 1 105 ? -1.295 -5.461 -8.914 1 98.94 105 ILE A O 1
ATOM 836 N N . GLU A 1 106 ? -0.797 -3.471 -8.219 1 98.88 106 GLU A N 1
ATOM 837 C CA . GLU A 1 106 ? -2.096 -3.293 -7.578 1 98.88 106 GLU A CA 1
ATOM 838 C C . GLU A 1 106 ? -3.02 -2.428 -8.43 1 98.88 106 GLU A C 1
ATOM 840 O O . GLU A 1 106 ? -2.664 -1.305 -8.797 1 98.88 106 GLU A O 1
ATOM 845 N N . VAL A 1 107 ? -4.137 -2.912 -8.719 1 98.81 107 VAL A N 1
ATOM 846 C CA . VAL A 1 107 ? -5.133 -2.219 -9.531 1 98.81 107 VAL A CA 1
ATOM 847 C C . VAL A 1 107 ? -6.379 -1.938 -8.695 1 98.81 107 VAL A C 1
ATOM 849 O O . VAL A 1 107 ? -6.82 -2.791 -7.926 1 98.81 107 VAL A O 1
ATOM 852 N N . GLU A 1 108 ? -6.918 -0.8 -8.859 1 98 108 GLU A N 1
ATOM 853 C CA . GLU A 1 108 ? -8.172 -0.425 -8.211 1 98 108 GLU A CA 1
ATOM 854 C C . GLU A 1 108 ? -9.234 -0.038 -9.234 1 98 108 GLU A C 1
ATOM 856 O O . GLU A 1 108 ? -8.914 0.532 -10.281 1 98 108 GLU A O 1
ATOM 861 N N . GLY A 1 109 ? -10.477 -0.321 -8.891 1 97 109 GLY A N 1
ATOM 862 C CA . GLY A 1 109 ? -11.609 0.025 -9.727 1 97 109 GLY A CA 1
ATOM 863 C C . GLY A 1 109 ? -12.938 -0.017 -8.984 1 97 109 GLY A C 1
ATOM 864 O O . GLY A 1 109 ? -12.977 -0.352 -7.797 1 97 109 GLY A O 1
ATOM 865 N N . GLU A 1 110 ? -13.984 0.283 -9.688 1 95.38 110 GLU A N 1
ATOM 866 C CA . GLU A 1 110 ? -15.305 0.409 -9.07 1 95.38 110 GLU A CA 1
ATOM 867 C C . GLU A 1 110 ? -16.031 -0.933 -9.039 1 95.38 110 GLU A C 1
ATOM 869 O O . GLU A 1 110 ? -17.047 -1.076 -8.367 1 95.38 110 GLU A O 1
ATOM 874 N N . SER A 1 111 ? -15.547 -1.872 -9.812 1 96.88 111 SER A N 1
ATOM 875 C CA . SER A 1 111 ? -16.141 -3.207 -9.859 1 96.88 111 SER A CA 1
ATOM 876 C C . SER A 1 111 ? -15.117 -4.246 -10.312 1 96.88 111 SER A C 1
ATOM 878 O O . SER A 1 111 ? -14.078 -3.896 -10.883 1 96.88 111 SER A O 1
ATOM 880 N N . MET A 1 112 ? -15.414 -5.453 -10.016 1 97.19 112 MET A N 1
ATOM 881 C CA . MET A 1 112 ? -14.562 -6.535 -10.5 1 97.19 112 MET A CA 1
ATOM 882 C C . MET A 1 112 ? -14.484 -6.52 -12.023 1 97.19 112 MET A C 1
ATOM 884 O O . MET A 1 112 ? -13.422 -6.77 -12.602 1 97.19 112 MET A O 1
ATOM 888 N N . HIS A 1 113 ? -15.625 -6.207 -12.609 1 98.12 113 HIS A N 1
ATOM 889 C CA . HIS A 1 113 ? -15.664 -6.129 -14.07 1 98.12 113 HIS A CA 1
ATOM 890 C C . HIS A 1 113 ? -14.758 -5.016 -14.586 1 98.12 113 HIS A C 1
ATOM 892 O O . HIS A 1 113 ? -14.023 -5.211 -15.555 1 98.12 113 HIS A O 1
ATOM 898 N N . ALA A 1 114 ? -14.812 -3.857 -13.977 1 98.38 114 ALA A N 1
ATOM 899 C CA . ALA A 1 114 ? -13.977 -2.73 -14.391 1 98.38 114 ALA A CA 1
ATOM 900 C C . ALA A 1 114 ? -12.5 -3.08 -14.281 1 98.38 114 ALA A C 1
ATOM 902 O O . ALA A 1 114 ? -11.719 -2.773 -15.188 1 98.38 114 ALA A O 1
ATOM 903 N N . VAL A 1 115 ? -12.125 -3.748 -13.219 1 98.62 115 VAL A N 1
ATOM 904 C CA . VAL A 1 115 ? -10.734 -4.148 -13.008 1 98.62 115 VAL A CA 1
ATOM 905 C C . VAL A 1 115 ? -10.336 -5.191 -14.047 1 98.62 115 VAL A C 1
ATOM 907 O O . VAL A 1 115 ? -9.266 -5.086 -14.664 1 98.62 115 VAL A O 1
ATOM 910 N N . SER A 1 116 ? -11.188 -6.16 -14.227 1 98.44 116 SER A N 1
ATOM 911 C CA . SER A 1 116 ? -10.914 -7.199 -15.211 1 98.44 116 SER A CA 1
ATOM 912 C C . SER A 1 116 ? -10.75 -6.609 -16.609 1 98.44 116 SER A C 1
ATOM 914 O O . SER A 1 116 ? -9.836 -6.984 -17.344 1 98.44 116 SER A O 1
ATOM 916 N N . ASN A 1 117 ? -11.633 -5.727 -16.953 1 98.69 117 ASN A N 1
ATOM 917 C CA . ASN A 1 117 ? -11.555 -5.066 -18.25 1 98.69 117 ASN A CA 1
ATOM 918 C C . ASN A 1 117 ? -10.258 -4.273 -18.406 1 98.69 117 ASN A C 1
ATOM 920 O O . ASN A 1 117 ? -9.633 -4.293 -19.469 1 98.69 117 ASN A O 1
ATOM 924 N N . PHE A 1 118 ? -9.891 -3.59 -17.406 1 98.94 118 PHE A N 1
ATOM 925 C CA . PHE A 1 118 ? -8.648 -2.82 -17.453 1 98.94 118 PHE A CA 1
ATOM 926 C C . PHE A 1 118 ? -7.457 -3.732 -17.719 1 98.94 118 PHE A C 1
ATOM 928 O O . PHE A 1 118 ? -6.637 -3.457 -18.594 1 98.94 118 PHE A O 1
ATOM 935 N N . VAL A 1 119 ? -7.348 -4.855 -16.953 1 98.88 119 VAL A N 1
ATOM 936 C CA . VAL A 1 119 ? -6.223 -5.773 -17.078 1 98.88 119 VAL A CA 1
ATOM 937 C C . VAL A 1 119 ? -6.207 -6.367 -18.484 1 98.88 119 VAL A C 1
ATOM 939 O O . VAL A 1 119 ? -5.156 -6.414 -19.141 1 98.88 119 VAL A O 1
ATOM 942 N N . SER A 1 120 ? -7.391 -6.75 -18.953 1 98.62 120 SER A N 1
ATOM 943 C CA . SER A 1 120 ? -7.48 -7.441 -20.234 1 98.62 120 SER A CA 1
ATOM 944 C C . SER A 1 120 ? -7.262 -6.48 -21.406 1 98.62 120 SER A C 1
ATOM 946 O O . SER A 1 120 ? -6.68 -6.855 -22.422 1 98.62 120 SER A O 1
ATOM 948 N N . GLU A 1 121 ? -7.609 -5.176 -21.219 1 98.69 121 GLU A N 1
ATOM 949 C CA . GLU A 1 121 ? -7.633 -4.277 -22.375 1 98.69 121 GLU A CA 1
ATOM 950 C C . GLU A 1 121 ? -6.453 -3.309 -22.344 1 98.69 121 GLU A C 1
ATOM 952 O O . GLU A 1 121 ? -6.125 -2.691 -23.359 1 98.69 121 GLU A O 1
ATOM 957 N N . ARG A 1 122 ? -5.859 -3.141 -21.219 1 98.69 122 ARG A N 1
ATOM 958 C CA . ARG A 1 122 ? -4.812 -2.123 -21.141 1 98.69 122 ARG A CA 1
ATOM 959 C C . ARG A 1 122 ? -3.467 -2.75 -20.797 1 98.69 122 ARG A C 1
ATOM 961 O O . ARG A 1 122 ? -2.434 -2.354 -21.328 1 98.69 122 ARG A O 1
ATOM 968 N N . ILE A 1 123 ? -3.479 -3.762 -19.938 1 98.81 123 ILE A N 1
ATOM 969 C CA . ILE A 1 123 ? -2.223 -4.352 -19.484 1 98.81 123 ILE A CA 1
ATOM 970 C C . ILE A 1 123 ? -1.829 -5.5 -20.422 1 98.81 123 ILE A C 1
ATOM 972 O O . ILE A 1 123 ? -0.733 -5.5 -20.984 1 98.81 123 ILE A O 1
ATOM 976 N N . ALA A 1 124 ? -2.742 -6.422 -20.625 1 98.5 124 ALA A N 1
ATOM 977 C CA . ALA A 1 124 ? -2.467 -7.652 -21.359 1 98.5 124 ALA A CA 1
ATOM 978 C C . ALA A 1 124 ? -2.008 -7.344 -22.781 1 98.5 124 ALA A C 1
ATOM 980 O O . ALA A 1 124 ? -1.137 -8.031 -23.328 1 98.5 124 ALA A O 1
ATOM 981 N N . PRO A 1 125 ? -2.518 -6.242 -23.391 1 97.81 125 PRO A N 1
ATOM 982 C CA . PRO A 1 125 ? -2.146 -6.027 -24.781 1 97.81 125 PRO A CA 1
ATOM 983 C C . PRO A 1 125 ? -0.786 -5.348 -24.938 1 97.81 125 PRO A C 1
ATOM 985 O O . PRO A 1 125 ? -0.314 -5.145 -26.062 1 97.81 125 PRO A O 1
ATOM 988 N N . ILE A 1 126 ? -0.181 -4.922 -23.922 1 96.31 126 ILE A N 1
ATOM 989 C CA . ILE A 1 126 ? 1.185 -4.418 -24.016 1 96.31 126 ILE A CA 1
ATOM 990 C C . ILE A 1 126 ? 2.08 -5.484 -24.641 1 96.31 126 ILE A C 1
ATOM 992 O O . ILE A 1 126 ? 2.121 -6.625 -24.188 1 96.31 126 ILE A O 1
ATOM 996 N N . PRO A 1 127 ? 2.879 -5.168 -25.672 1 95.12 127 PRO A N 1
ATOM 997 C CA . PRO A 1 127 ? 3.555 -6.164 -26.516 1 95.12 127 PRO A CA 1
ATOM 998 C C . PRO A 1 127 ? 4.469 -7.086 -25.703 1 95.12 127 PRO A C 1
ATOM 1000 O O . PRO A 1 127 ? 4.551 -8.281 -25.984 1 95.12 127 PRO A O 1
ATOM 1003 N N . GLU A 1 128 ? 5.137 -6.562 -24.703 1 96.88 128 GLU A N 1
ATOM 1004 C CA . GLU A 1 128 ? 6.121 -7.332 -23.953 1 96.88 128 GLU A CA 1
ATOM 1005 C C . GLU A 1 128 ? 5.445 -8.234 -22.922 1 96.88 128 GLU A C 1
ATOM 1007 O O . GLU A 1 128 ? 6.07 -9.156 -22.391 1 96.88 128 GLU A O 1
ATOM 1012 N N . VAL A 1 129 ? 4.168 -8.055 -22.609 1 97.88 129 VAL A N 1
ATOM 1013 C CA . VAL A 1 129 ? 3.461 -8.82 -21.594 1 97.88 129 VAL A CA 1
ATOM 1014 C C . VAL A 1 129 ? 3.09 -10.195 -22.141 1 97.88 129 VAL A C 1
ATOM 1016 O O . VAL A 1 129 ? 2.467 -10.297 -23.203 1 97.88 129 VAL A O 1
ATOM 1019 N N . THR A 1 130 ? 3.477 -11.227 -21.406 1 98.38 130 THR A N 1
ATOM 1020 C CA . THR A 1 130 ? 3.229 -12.578 -21.891 1 98.38 130 THR A CA 1
ATOM 1021 C C . THR A 1 130 ? 2.17 -13.273 -21.047 1 98.38 130 THR A C 1
ATOM 1023 O O . THR A 1 130 ? 1.566 -14.258 -21.469 1 98.38 130 THR A O 1
ATOM 1026 N N . LYS A 1 131 ? 1.933 -12.805 -19.859 1 98.44 131 LYS A N 1
ATOM 1027 C CA . LYS A 1 131 ? 0.974 -13.43 -18.953 1 98.44 131 LYS A CA 1
ATOM 1028 C C . LYS A 1 131 ? 0.537 -12.461 -17.859 1 98.44 131 LYS A C 1
ATOM 1030 O O . LYS A 1 131 ? 1.348 -11.688 -17.359 1 98.44 131 LYS A O 1
ATOM 1035 N N . THR A 1 132 ? -0.715 -12.492 -17.531 1 98.44 132 THR A N 1
ATOM 1036 C CA . THR A 1 132 ? -1.25 -11.805 -16.359 1 98.44 132 THR A CA 1
ATOM 1037 C C . THR A 1 132 ? -2.062 -12.766 -15.492 1 98.44 132 THR A C 1
ATOM 1039 O O . THR A 1 132 ? -2.783 -13.617 -16.016 1 98.44 132 THR A O 1
ATOM 1042 N N . VAL A 1 133 ? -1.893 -12.742 -14.211 1 98.38 133 VAL A N 1
ATOM 1043 C CA . VAL A 1 133 ? -2.727 -13.43 -13.234 1 98.38 133 VAL A CA 1
ATOM 1044 C C . VAL A 1 133 ? -3.303 -12.422 -12.242 1 98.38 133 VAL A C 1
ATOM 1046 O O . VAL A 1 133 ? -2.559 -11.664 -11.625 1 98.38 133 VAL A O 1
ATOM 1049 N N . THR A 1 134 ? -4.625 -12.469 -12.094 1 98.5 134 THR A N 1
ATOM 1050 C CA . THR A 1 134 ? -5.293 -11.477 -11.25 1 98.5 134 THR A CA 1
ATOM 1051 C C . THR A 1 134 ? -5.848 -12.133 -9.984 1 98.5 134 THR A C 1
ATOM 1053 O O . THR A 1 134 ? -6.547 -13.141 -10.055 1 98.5 134 THR A O 1
ATOM 1056 N N . HIS A 1 135 ? -5.5 -11.57 -8.852 1 98.75 135 HIS A N 1
ATOM 1057 C CA . HIS A 1 135 ? -6.062 -11.938 -7.559 1 98.75 135 HIS A CA 1
ATOM 1058 C C . HIS A 1 135 ? -6.891 -10.797 -6.973 1 98.75 135 HIS A C 1
ATOM 1060 O O . HIS A 1 135 ? -6.344 -9.758 -6.598 1 98.75 135 HIS A O 1
ATOM 1066 N N . PHE A 1 136 ? -8.172 -11.031 -6.848 1 98.75 136 PHE A N 1
ATOM 1067 C CA . PHE A 1 136 ? -9.008 -10 -6.246 1 98.75 136 PHE A CA 1
ATOM 1068 C C . PHE A 1 136 ? -8.891 -10.023 -4.727 1 98.75 136 PHE A C 1
ATOM 1070 O O . PHE A 1 136 ? -8.859 -11.102 -4.121 1 98.75 136 PHE A O 1
ATOM 1077 N N . VAL A 1 137 ? -8.789 -8.867 -4.121 1 98.44 137 VAL A N 1
ATOM 1078 C CA . VAL A 1 137 ? -8.773 -8.758 -2.666 1 98.44 137 VAL A CA 1
ATOM 1079 C C . VAL A 1 137 ? -10.18 -9.008 -2.113 1 98.44 137 VAL A C 1
ATOM 1081 O O . VAL A 1 137 ? -11.094 -8.227 -2.363 1 98.44 137 VAL A O 1
ATOM 1084 N N . MET A 1 138 ? -10.297 -10.039 -1.379 1 97.44 138 MET A N 1
ATOM 1085 C CA . MET A 1 138 ? -11.594 -10.406 -0.808 1 97.44 138 MET A CA 1
ATOM 1086 C C . MET A 1 138 ? -11.797 -9.734 0.546 1 97.44 138 MET A C 1
ATOM 1088 O O . MET A 1 138 ? -12.922 -9.383 0.904 1 97.44 138 MET A O 1
ATOM 1092 N N . ASP A 1 139 ? -10.734 -9.633 1.261 1 96.38 139 ASP A N 1
ATOM 1093 C CA . ASP A 1 139 ? -10.742 -8.953 2.555 1 96.38 139 ASP A CA 1
ATOM 1094 C C . ASP A 1 139 ? -9.352 -8.414 2.9 1 96.38 139 ASP A C 1
ATOM 1096 O O . ASP A 1 139 ? -8.344 -8.914 2.389 1 96.38 139 ASP A O 1
ATOM 1100 N N . SER A 1 140 ? -9.352 -7.371 3.689 1 97.38 140 SER A N 1
ATOM 1101 C CA . SER A 1 140 ? -8.102 -6.793 4.18 1 97.38 140 SER A CA 1
ATOM 1102 C C . SER A 1 140 ? -8.055 -6.785 5.703 1 97.38 140 SER A C 1
ATOM 1104 O O . SER A 1 140 ? -9.023 -6.375 6.355 1 97.38 140 SER A O 1
ATOM 1106 N N . TYR A 1 141 ? -6.93 -7.211 6.273 1 97.56 141 TYR A N 1
ATOM 1107 C CA . TYR A 1 141 ? -6.809 -7.324 7.723 1 97.56 141 TYR A CA 1
ATOM 1108 C C . TYR A 1 141 ? -5.793 -6.328 8.266 1 97.56 141 TYR A C 1
ATOM 1110 O O . TYR A 1 141 ? -5.812 -5.996 9.453 1 97.56 141 TYR A O 1
ATOM 1118 N N . LYS A 1 142 ? -4.902 -5.973 7.477 1 97.75 142 LYS A N 1
ATOM 1119 C CA . LYS A 1 142 ? -3.871 -5 7.832 1 97.75 142 LYS A CA 1
ATOM 1120 C C . LYS A 1 142 ? -3.414 -4.215 6.605 1 97.75 142 LYS A C 1
ATOM 1122 O O . LYS A 1 142 ? -3.195 -4.789 5.539 1 97.75 142 LYS A O 1
ATOM 1127 N N . GLU A 1 143 ? -3.352 -2.938 6.703 1 97.44 143 GLU A N 1
ATOM 1128 C CA . GLU A 1 143 ? -2.871 -2.041 5.66 1 97.44 143 GLU A CA 1
ATOM 1129 C C . GLU A 1 143 ? -1.885 -1.02 6.219 1 97.44 143 GLU A C 1
ATOM 1131 O O . GLU A 1 143 ? -2.184 -0.329 7.195 1 97.44 143 GLU A O 1
ATOM 1136 N N . GLU A 1 144 ? -0.72 -0.996 5.629 1 95.5 144 GLU A N 1
ATOM 1137 C CA . GLU A 1 144 ? 0.302 -0.029 6.016 1 95.5 144 GLU A CA 1
ATOM 1138 C C . GLU A 1 144 ? 0.566 -0.079 7.52 1 95.5 144 GLU A C 1
ATOM 1140 O O . GLU A 1 144 ? 0.589 0.958 8.188 1 95.5 144 GL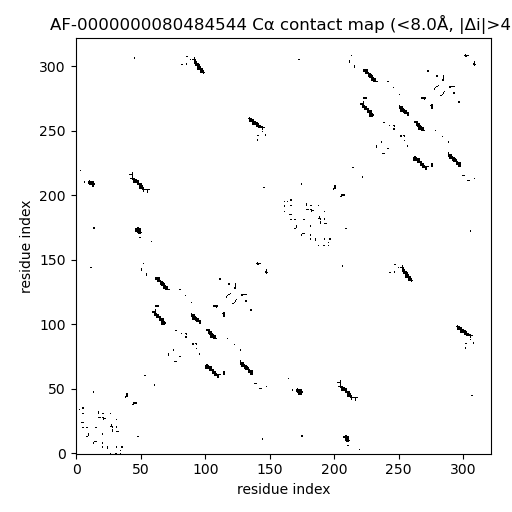U A O 1
ATOM 1145 N N . GLY A 1 145 ? 0.606 -1.256 8.031 1 96.12 145 GLY A N 1
ATOM 1146 C CA . GLY A 1 145 ? 0.967 -1.479 9.422 1 96.12 145 GLY A CA 1
ATOM 1147 C C . GLY A 1 145 ? -0.203 -1.322 10.375 1 96.12 145 GLY A C 1
ATOM 1148 O O . GLY A 1 145 ? -0.065 -1.55 11.578 1 96.12 145 GLY A O 1
ATOM 1149 N N . ILE A 1 146 ? -1.347 -0.939 9.852 1 96.12 146 ILE A N 1
ATOM 1150 C CA . ILE A 1 146 ? -2.514 -0.728 10.695 1 96.12 146 ILE A CA 1
ATOM 1151 C C . ILE A 1 146 ? -3.451 -1.93 10.594 1 96.12 146 ILE A C 1
ATOM 1153 O O . ILE A 1 146 ? -3.914 -2.271 9.508 1 96.12 146 ILE A O 1
ATOM 1157 N N . GLU A 1 147 ? -3.707 -2.609 11.664 1 96.44 147 GLU A N 1
ATOM 1158 C CA . GLU A 1 147 ? -4.688 -3.691 11.688 1 96.44 147 GLU A CA 1
ATOM 1159 C C . GLU A 1 147 ? -6.102 -3.162 11.477 1 96.44 147 GLU A C 1
ATOM 1161 O O . GLU A 1 147 ? -6.5 -2.176 12.094 1 96.44 147 GLU A O 1
ATOM 1166 N N . LEU A 1 148 ? -6.676 -3.898 10.531 1 94.19 148 LEU A N 1
ATOM 1167 C CA . LEU A 1 148 ? -8.039 -3.494 10.203 1 94.19 148 LEU A CA 1
ATOM 1168 C C . LEU A 1 148 ? -9.055 -4.398 10.891 1 94.19 148 LEU A C 1
ATOM 1170 O O . LEU A 1 148 ? -8.719 -5.508 11.312 1 94.19 148 LEU A O 1
ATOM 1174 N N . GLY A 1 149 ? -10.359 -4.09 11.023 1 75 149 GLY A N 1
ATOM 1175 C CA . GLY A 1 149 ? -11.406 -4.891 11.633 1 75 149 GLY A CA 1
ATOM 1176 C C . GLY A 1 149 ? -11.688 -4.516 13.078 1 75 149 GLY A C 1
ATOM 1177 O O . GLY A 1 149 ? -11.094 -3.57 13.602 1 75 149 GLY A O 1
ATOM 1178 N N . ASP A 1 150 ? -12.711 -5.16 13.625 1 60.5 150 ASP A N 1
ATOM 1179 C CA . ASP A 1 150 ? -13.227 -4.855 14.953 1 60.5 150 ASP A CA 1
ATOM 1180 C C . ASP A 1 150 ? -12.297 -5.391 16.047 1 60.5 150 ASP A C 1
ATOM 1182 O O . ASP A 1 150 ? -12.742 -6.031 17 1 60.5 150 ASP A O 1
ATOM 1186 N N . GLY A 1 151 ? -11.164 -5.617 15.859 1 49.84 151 GLY A N 1
ATOM 1187 C CA . GLY A 1 151 ? -10.469 -6.141 17.016 1 49.84 151 GLY A CA 1
ATOM 1188 C C . GLY A 1 151 ? -10.914 -5.492 18.328 1 49.84 151 GLY A C 1
ATOM 1189 O O . GLY A 1 151 ? -10.812 -6.098 19.391 1 49.84 151 GLY A O 1
ATOM 1190 N N . ASP A 1 152 ? -10.961 -4.164 18.328 1 43 152 ASP A N 1
ATOM 1191 C CA . ASP A 1 152 ? -11.281 -3.549 19.609 1 43 152 ASP A CA 1
ATOM 1192 C C . ASP A 1 152 ? -12.688 -3.936 20.062 1 43 152 ASP A C 1
ATOM 1194 O O . ASP A 1 152 ? -13.109 -3.584 21.172 1 43 152 ASP A O 1
ATOM 1198 N N . ASP A 1 153 ? -13.641 -4.32 19.297 1 39.06 153 ASP A N 1
ATOM 1199 C CA . ASP A 1 153 ? -14.922 -4.477 19.969 1 39.06 153 ASP A CA 1
ATOM 1200 C C . ASP A 1 153 ? -14.852 -5.543 21.062 1 39.06 153 ASP A C 1
ATOM 1202 O O . ASP A 1 153 ? -15.703 -5.582 21.953 1 39.06 153 ASP A O 1
ATOM 1206 N N . ASP A 1 154 ? -14.164 -6.625 20.953 1 38.03 154 ASP A N 1
ATOM 1207 C CA . ASP A 1 154 ? -14.25 -7.535 22.094 1 38.03 154 ASP A CA 1
ATOM 1208 C C . ASP A 1 154 ? -13.562 -6.949 23.328 1 38.03 154 ASP A C 1
ATOM 1210 O O . ASP A 1 154 ? -13.742 -7.441 24.438 1 38.03 154 ASP A O 1
ATOM 1214 N N . ASP A 1 155 ? -12.531 -6.223 23.266 1 35.69 155 ASP A N 1
ATOM 1215 C CA . ASP A 1 155 ? -11.945 -5.805 24.547 1 35.69 155 ASP A CA 1
ATOM 1216 C C . ASP A 1 155 ? -12.773 -4.703 25.188 1 35.69 155 ASP A C 1
ATOM 1218 O O . ASP A 1 155 ? -12.484 -4.289 26.312 1 35.69 155 ASP A O 1
ATOM 1222 N N . ARG A 1 156 ? -13.633 -3.969 24.516 1 33.69 156 ARG A N 1
ATOM 1223 C CA . ARG A 1 156 ? -14.445 -3.018 25.266 1 33.69 156 ARG A CA 1
ATOM 1224 C C . ARG A 1 156 ? -15.523 -3.734 26.062 1 33.69 156 ARG A C 1
ATOM 1226 O O . ARG A 1 156 ? -16.25 -3.107 26.844 1 33.69 156 ARG A O 1
ATOM 1233 N N . LEU A 1 157 ? -15.992 -4.855 25.656 1 33.97 157 LEU A N 1
ATOM 1234 C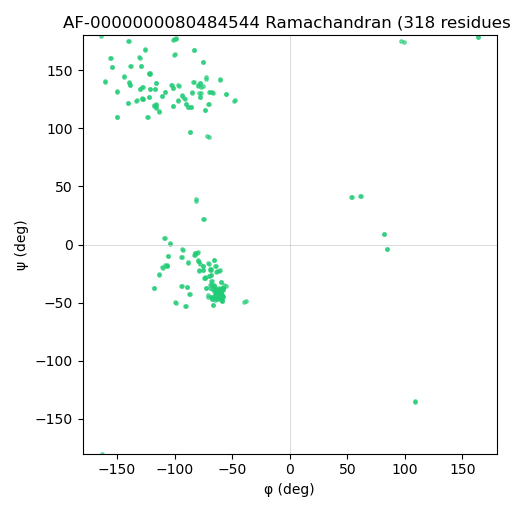 CA . LEU A 1 157 ? -17.062 -5.492 26.422 1 33.97 157 LEU A CA 1
ATOM 1235 C C . LEU A 1 157 ? -16.531 -6.004 27.766 1 33.97 157 LEU A C 1
ATOM 1237 O O . LEU A 1 157 ? -17.312 -6.461 28.609 1 33.97 157 LEU A O 1
ATOM 1241 N N . SER A 1 158 ? -15.258 -6.293 27.75 1 30.64 158 SER A N 1
ATOM 1242 C CA . SER A 1 158 ? -14.961 -6.977 29 1 30.64 158 SER A CA 1
ATOM 1243 C C . SER A 1 158 ? -14.836 -5.988 30.156 1 30.64 158 SER A C 1
ATOM 1245 O O . SER A 1 158 ? -14.43 -6.359 31.25 1 30.64 158 SER A O 1
ATOM 1247 N N . VAL A 1 159 ? -14.703 -4.762 29.812 1 29.34 159 VAL A N 1
ATOM 1248 C CA . VAL A 1 159 ? -14.523 -3.949 31 1 29.34 159 VAL A CA 1
ATOM 1249 C C . VAL A 1 159 ? -15.883 -3.662 31.641 1 29.34 159 VAL A C 1
ATOM 1251 O O . VAL A 1 159 ? -16.625 -2.791 31.172 1 29.34 159 VAL A O 1
ATOM 1254 N N . SER A 1 160 ? -16.75 -4.586 31.656 1 26.19 160 SER A N 1
ATOM 1255 C CA . SER A 1 160 ? -17.828 -4.301 32.594 1 26.19 160 SER A CA 1
ATOM 1256 C C . SER A 1 160 ? -17.281 -3.846 33.938 1 26.19 160 SER A C 1
ATOM 1258 O O . SER A 1 160 ? -16.359 -4.453 34.469 1 26.19 160 SER A O 1
ATOM 1260 N N . PRO A 1 161 ? -17.75 -2.695 34.312 1 25.77 161 PRO A N 1
ATOM 1261 C CA . PRO A 1 161 ? -17.469 -2.297 35.688 1 25.77 161 PRO A CA 1
ATOM 1262 C C . PRO A 1 161 ? -17.812 -3.385 36.719 1 25.77 161 PRO A C 1
ATOM 1264 O O . PRO A 1 161 ? -18.641 -4.258 36.438 1 25.77 161 PRO A O 1
ATOM 1267 N N . MET B 1 1 ? -22.672 16.141 2.166 1 83.44 1 MET B N 1
ATOM 1268 C CA . MET B 1 1 ? -21.234 16.109 1.891 1 83.44 1 MET B CA 1
ATOM 1269 C C . MET B 1 1 ? -20.844 14.812 1.172 1 83.44 1 MET B C 1
ATOM 1271 O O . MET B 1 1 ? -21.297 13.727 1.549 1 83.44 1 MET B O 1
ATOM 1275 N N . ASP B 1 2 ? -20.297 14.938 0.055 1 90 2 ASP B N 1
ATOM 1276 C CA . ASP B 1 2 ? -19.828 13.805 -0.733 1 90 2 ASP B CA 1
ATOM 1277 C C . ASP B 1 2 ? -18.609 13.156 -0.098 1 90 2 ASP B C 1
ATOM 1279 O O . ASP B 1 2 ? -17.469 13.539 -0.396 1 90 2 ASP B O 1
ATOM 1283 N N . LYS B 1 3 ? -18.812 12.141 0.724 1 92 3 LYS B N 1
ATOM 1284 C CA . LYS B 1 3 ? -17.734 11.516 1.497 1 92 3 LYS B CA 1
ATOM 1285 C C . LYS B 1 3 ? -16.766 10.773 0.588 1 92 3 LYS B C 1
ATOM 1287 O O . LYS B 1 3 ? -15.586 10.641 0.908 1 92 3 LYS B O 1
ATOM 1292 N N . GLN B 1 4 ? -17.312 10.383 -0.493 1 91.94 4 GLN B N 1
ATOM 1293 C CA . GLN B 1 4 ? -16.422 9.672 -1.421 1 91.94 4 GLN B CA 1
ATOM 1294 C C . GLN B 1 4 ? -15.383 10.617 -2.012 1 91.94 4 GLN B C 1
ATOM 1296 O O . GLN B 1 4 ? -14.203 10.273 -2.082 1 91.94 4 GLN B O 1
ATOM 1301 N N . SER B 1 5 ? -15.883 11.719 -2.389 1 93.81 5 SER B N 1
ATOM 1302 C CA . SER B 1 5 ? -14.953 12.711 -2.926 1 93.81 5 SER B CA 1
ATOM 1303 C C . SER B 1 5 ? -13.953 13.164 -1.865 1 93.81 5 SER B C 1
ATOM 1305 O O . SER B 1 5 ? -12.789 13.406 -2.17 1 93.81 5 SER B O 1
ATOM 1307 N N . LEU B 1 6 ? -14.438 13.312 -0.673 1 95.88 6 LEU B N 1
ATOM 1308 C CA . LEU B 1 6 ? -13.555 13.672 0.433 1 95.88 6 LEU B CA 1
ATOM 1309 C C . LEU B 1 6 ? -12.469 12.617 0.63 1 95.88 6 LEU B C 1
ATOM 1311 O O . LEU B 1 6 ? -11.297 12.961 0.78 1 95.88 6 LEU B O 1
ATOM 1315 N N . LEU B 1 7 ? -12.859 11.383 0.582 1 95.31 7 LEU B N 1
ATOM 1316 C CA . LEU B 1 7 ? -11.898 10.297 0.739 1 95.31 7 LEU B CA 1
ATOM 1317 C C . LEU B 1 7 ? -10.867 10.312 -0.38 1 95.31 7 LEU B C 1
ATOM 1319 O O . LEU B 1 7 ? -9.68 10.086 -0.137 1 95.31 7 LEU B O 1
ATOM 1323 N N . ASP B 1 8 ? -11.336 10.602 -1.566 1 93.75 8 ASP B N 1
ATOM 1324 C CA . ASP B 1 8 ? -10.422 10.672 -2.699 1 93.75 8 ASP B CA 1
ATOM 1325 C C . ASP B 1 8 ? -9.375 11.766 -2.49 1 93.75 8 ASP B C 1
ATOM 1327 O O . ASP B 1 8 ? -8.188 11.555 -2.766 1 93.75 8 ASP B O 1
ATOM 1331 N N . LEU B 1 9 ? -9.781 12.883 -2.016 1 95.06 9 LEU B N 1
ATOM 1332 C CA . LEU B 1 9 ? -8.859 13.984 -1.771 1 95.06 9 LEU B CA 1
ATOM 1333 C C . LEU B 1 9 ? -7.867 13.633 -0.67 1 95.06 9 LEU B C 1
ATOM 1335 O O . LEU B 1 9 ? -6.68 13.953 -0.776 1 95.06 9 LEU B O 1
ATOM 1339 N N . LEU B 1 10 ? -8.336 12.945 0.383 1 95.44 10 LEU B N 1
ATOM 1340 C CA . LEU B 1 10 ? -7.484 12.578 1.506 1 95.44 10 LEU B CA 1
ATOM 1341 C C . LEU B 1 10 ? -6.453 11.531 1.082 1 95.44 10 LEU B C 1
ATOM 1343 O O . LEU B 1 10 ? -5.336 11.508 1.602 1 95.44 10 LEU B O 1
ATOM 1347 N N . ARG B 1 11 ? -6.801 10.672 0.123 1 94.75 11 ARG B N 1
ATOM 1348 C CA . ARG B 1 11 ? -5.887 9.656 -0.386 1 94.75 11 ARG B CA 1
ATOM 1349 C C . ARG B 1 11 ? -4.844 10.273 -1.313 1 94.75 11 ARG B C 1
ATOM 1351 O O . ARG B 1 11 ? -3.779 9.688 -1.532 1 94.75 11 ARG B O 1
ATOM 1358 N N . HIS B 1 12 ? -5.223 11.375 -1.796 1 91.25 12 HIS B N 1
ATOM 1359 C CA . HIS B 1 12 ? -4.289 12.078 -2.67 1 91.25 12 HIS B CA 1
ATOM 1360 C C . HIS B 1 12 ? -3.344 12.969 -1.869 1 91.25 12 HIS B C 1
ATOM 1362 O O . HIS B 1 12 ? -2.15 13.039 -2.168 1 91.25 12 HIS B O 1
ATOM 1368 N N . ASP B 1 13 ? -3.924 13.656 -0.896 1 91.44 13 ASP B N 1
ATOM 1369 C CA . ASP B 1 13 ? -3.145 14.523 -0.011 1 91.44 13 ASP B CA 1
ATOM 1370 C C . ASP B 1 13 ? -3.781 14.602 1.374 1 91.44 13 ASP B C 1
ATOM 1372 O O . ASP B 1 13 ? -4.746 15.344 1.575 1 91.44 13 ASP B O 1
ATOM 1376 N N . ALA B 1 14 ? -3.104 14 2.266 1 90.31 14 ALA B N 1
ATOM 1377 C CA . ALA B 1 14 ? -3.639 13.914 3.623 1 90.31 14 ALA B CA 1
ATOM 1378 C C . ALA B 1 14 ? -3.334 15.188 4.41 1 90.31 14 ALA B C 1
ATOM 1380 O O . ALA B 1 14 ? -3.846 15.375 5.516 1 90.31 14 ALA B O 1
ATOM 1381 N N . ARG B 1 15 ? -2.557 16.047 3.922 1 88.88 15 ARG B N 1
ATOM 1382 C CA . ARG B 1 15 ? -2.18 17.234 4.68 1 88.88 15 ARG B CA 1
ATOM 1383 C C . ARG B 1 15 ? -2.93 18.469 4.176 1 88.88 15 ARG B C 1
ATOM 1385 O O . ARG B 1 15 ? -2.709 19.578 4.664 1 88.88 15 ARG B O 1
ATOM 1392 N N . GLU B 1 16 ? -3.76 18.234 3.199 1 91.56 16 GLU B N 1
ATOM 1393 C CA . GLU B 1 16 ? -4.566 19.359 2.729 1 91.56 16 GLU B CA 1
ATOM 1394 C C . GLU B 1 16 ? -5.445 19.906 3.844 1 91.56 16 GLU B C 1
ATOM 1396 O O . GLU B 1 16 ? -6.004 19.156 4.637 1 91.56 16 GLU B O 1
ATOM 1401 N N . SER B 1 17 ? -5.594 21.203 3.873 1 93.44 17 SER B N 1
ATOM 1402 C CA . SER B 1 17 ? -6.398 21.828 4.922 1 93.44 17 SER B CA 1
ATOM 1403 C C . SER B 1 17 ? -7.887 21.625 4.668 1 93.44 17 SER B C 1
ATOM 1405 O O . SER B 1 17 ? -8.305 21.438 3.525 1 93.44 17 SER B O 1
ATOM 1407 N N . VAL B 1 18 ? -8.578 21.719 5.723 1 95.81 18 VAL B N 1
ATOM 1408 C CA . VAL B 1 18 ? -10.031 21.641 5.629 1 95.81 18 VAL B CA 1
ATOM 1409 C C . VAL B 1 18 ? -10.555 22.734 4.699 1 95.81 18 VAL B C 1
ATOM 1411 O O . VAL B 1 18 ? -11.438 22.484 3.871 1 95.81 18 VAL B O 1
ATOM 1414 N N . ASP B 1 19 ? -9.953 23.938 4.781 1 97 19 ASP B N 1
ATOM 1415 C CA . ASP B 1 19 ? -10.375 25.047 3.936 1 97 19 ASP B CA 1
ATOM 1416 C C . ASP B 1 19 ? -10.117 24.75 2.461 1 97 19 ASP B C 1
ATOM 1418 O O . ASP B 1 19 ? -10.953 25.031 1.605 1 97 19 ASP B O 1
ATOM 1422 N N . ASP B 1 20 ? -9 24.25 2.129 1 96.69 20 ASP B N 1
ATOM 1423 C CA . ASP B 1 20 ? -8.656 23.906 0.75 1 96.69 20 ASP B CA 1
ATOM 1424 C C . ASP B 1 20 ? -9.57 22.812 0.21 1 96.69 20 ASP B C 1
ATOM 1426 O O . ASP B 1 20 ? -10.023 22.891 -0.933 1 96.69 20 ASP B O 1
ATOM 1430 N N . ILE B 1 21 ? -9.836 21.797 1.028 1 96.94 21 ILE B N 1
ATOM 1431 C CA . ILE B 1 21 ? -10.727 20.703 0.641 1 96.94 21 ILE B CA 1
ATOM 1432 C C . ILE B 1 21 ? -12.125 21.25 0.378 1 96.94 21 ILE B C 1
ATOM 1434 O O . ILE B 1 21 ? -12.758 20.891 -0.621 1 96.94 21 ILE B O 1
ATOM 1438 N N . ALA B 1 22 ? -12.555 22.094 1.252 1 97.44 22 ALA B N 1
ATOM 1439 C CA . ALA B 1 22 ? -13.875 22.703 1.102 1 97.44 22 ALA B CA 1
ATOM 1440 C C . ALA B 1 22 ? -13.992 23.453 -0.228 1 97.44 22 ALA B C 1
ATOM 1442 O O . ALA B 1 22 ? -14.992 23.312 -0.931 1 97.44 22 ALA B O 1
ATOM 1443 N N . ARG B 1 23 ? -12.992 24.203 -0.563 1 97.38 23 ARG B N 1
ATOM 1444 C CA . ARG B 1 23 ? -12.977 24.938 -1.824 1 97.38 23 ARG B CA 1
ATOM 1445 C C . ARG B 1 23 ? -13.062 23.984 -3.014 1 97.38 23 ARG B C 1
ATOM 1447 O O . ARG B 1 23 ? -13.828 24.219 -3.947 1 97.38 23 ARG B O 1
ATOM 1454 N N . GLN B 1 24 ? -12.336 22.922 -2.986 1 96.38 24 GLN B N 1
ATOM 1455 C CA . GLN B 1 24 ? -12.281 21.969 -4.09 1 96.38 24 GLN B CA 1
ATOM 1456 C C . GLN B 1 24 ? -13.625 21.266 -4.262 1 96.38 24 GLN B C 1
ATOM 1458 O O . GLN B 1 24 ? -14.023 20.953 -5.383 1 96.38 24 GLN B O 1
ATOM 1463 N N . LEU B 1 25 ? -14.289 21.016 -3.131 1 96.81 25 LEU B N 1
ATOM 1464 C CA . LEU B 1 25 ? -15.523 20.234 -3.18 1 96.81 25 LEU B CA 1
ATOM 1465 C C . LEU B 1 25 ? -16.734 21.141 -3.297 1 96.81 25 LEU B C 1
ATOM 1467 O O . LEU B 1 25 ? -17.859 20.656 -3.445 1 96.81 25 LEU B O 1
ATOM 1471 N N . GLY B 1 26 ? -16.469 22.422 -3.242 1 96.5 26 GLY B N 1
ATOM 1472 C CA . GLY B 1 26 ? -17.594 23.328 -3.215 1 96.5 26 GLY B CA 1
ATOM 1473 C C . GLY B 1 26 ? -18.484 23.156 -1.998 1 96.5 26 GLY B C 1
ATOM 1474 O O . GLY B 1 26 ? -19.703 23.156 -2.113 1 96.5 26 GLY B O 1
ATOM 1475 N N . ALA B 1 27 ? -17.875 22.969 -0.891 1 96.31 27 ALA B N 1
ATOM 1476 C CA . ALA B 1 27 ? -18.594 22.688 0.345 1 96.31 27 ALA B CA 1
ATOM 1477 C C . ALA B 1 27 ? -18.203 23.672 1.446 1 96.31 27 ALA B C 1
ATOM 1479 O O . ALA B 1 27 ? -17.266 24.453 1.285 1 96.31 27 ALA B O 1
ATOM 1480 N N . ASP B 1 28 ? -18.984 23.641 2.486 1 96.19 28 ASP B N 1
ATOM 1481 C CA . ASP B 1 28 ? -18.688 24.406 3.693 1 96.19 28 ASP B CA 1
ATOM 1482 C C . ASP B 1 28 ? -17.578 23.75 4.496 1 96.19 28 ASP B C 1
ATOM 1484 O O . ASP B 1 28 ? -17.547 22.516 4.652 1 96.19 28 ASP B O 1
ATOM 1488 N N . ALA B 1 29 ? -16.656 24.656 4.969 1 97.31 29 ALA B N 1
ATOM 1489 C CA . ALA B 1 29 ? -15.531 24.141 5.738 1 97.31 29 ALA B CA 1
ATOM 1490 C C . ALA B 1 29 ? -16.016 23.375 6.973 1 97.31 29 ALA B C 1
ATOM 1492 O O . ALA B 1 29 ? -15.422 22.375 7.363 1 97.31 29 ALA B O 1
ATOM 1493 N N . GLU B 1 30 ? -16.984 23.828 7.562 1 97.56 30 GLU B N 1
ATOM 1494 C CA . GLU B 1 30 ? -17.531 23.156 8.742 1 97.56 30 GLU B CA 1
ATOM 1495 C C . GLU B 1 30 ? -18.078 21.781 8.398 1 97.56 30 GLU B C 1
ATOM 1497 O O . GLU B 1 30 ? -17.906 20.828 9.164 1 97.56 30 GLU B O 1
ATOM 1502 N N . ALA B 1 31 ? -18.75 21.688 7.32 1 97.31 31 ALA B N 1
ATOM 1503 C CA . ALA B 1 31 ? -19.281 20.406 6.867 1 97.31 31 ALA B CA 1
ATOM 1504 C C . ALA B 1 31 ? -18.156 19.422 6.57 1 97.31 31 ALA B C 1
ATOM 1506 O O . ALA B 1 31 ? -18.266 18.234 6.887 1 97.31 31 ALA B O 1
ATOM 1507 N N . VAL B 1 32 ? -17.109 19.953 5.91 1 97.5 32 VAL B N 1
ATOM 1508 C CA . VAL B 1 32 ? -15.945 19.109 5.609 1 97.5 32 VAL B CA 1
ATOM 1509 C C .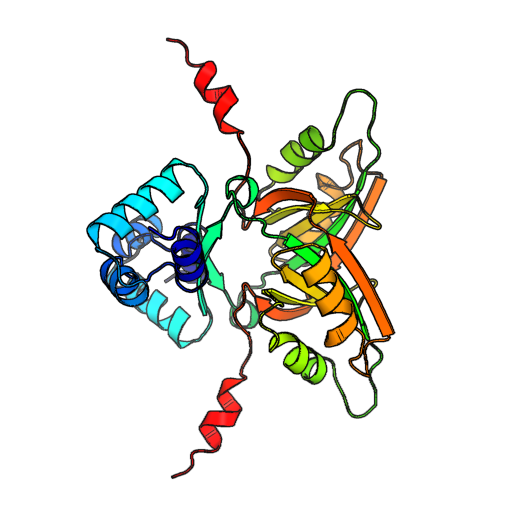 VAL B 1 32 ? -15.312 18.609 6.906 1 97.5 32 VAL B C 1
ATOM 1511 O O . VAL B 1 32 ? -15.008 17.422 7.043 1 97.5 32 VAL B O 1
ATOM 1514 N N . ALA B 1 3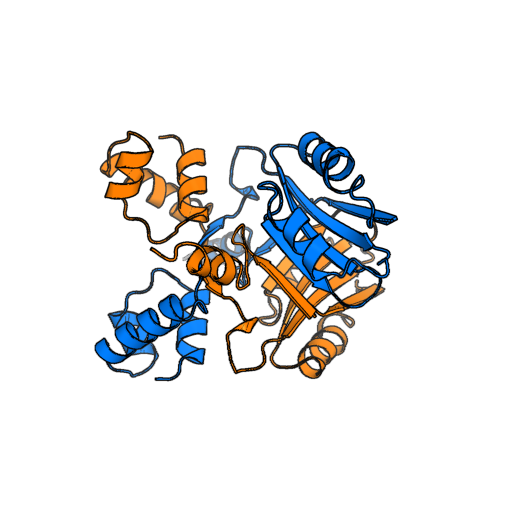3 ? -15.148 19.5 7.844 1 97.44 33 ALA B N 1
ATOM 1515 C CA . ALA B 1 33 ? -14.562 19.141 9.125 1 97.44 33 ALA B CA 1
ATOM 1516 C C . ALA B 1 33 ? -15.398 18.062 9.828 1 97.44 33 ALA B C 1
ATOM 1518 O O . ALA B 1 33 ? -14.852 17.094 10.367 1 97.44 33 ALA B O 1
ATOM 1519 N N . ALA B 1 34 ? -16.656 18.234 9.789 1 97.62 34 ALA B N 1
ATOM 1520 C CA . ALA B 1 34 ? -17.562 17.281 10.422 1 97.62 34 ALA B CA 1
ATOM 1521 C C . ALA B 1 34 ? -17.484 15.922 9.734 1 97.62 34 ALA B C 1
ATOM 1523 O O . ALA B 1 34 ? -17.484 14.883 10.398 1 97.62 34 ALA B O 1
ATOM 1524 N N . ALA B 1 35 ? -17.469 15.977 8.43 1 97.12 35 ALA B N 1
ATOM 1525 C CA . ALA B 1 35 ? -17.375 14.734 7.664 1 97.12 35 ALA B CA 1
ATOM 1526 C C . ALA B 1 35 ? -16.062 14.016 7.953 1 97.12 35 ALA B C 1
ATOM 1528 O O . ALA B 1 35 ? -16.031 12.789 8.047 1 97.12 35 ALA B O 1
ATOM 1529 N N . LEU B 1 36 ? -15.008 14.758 8.031 1 96.38 36 LEU B N 1
ATOM 1530 C CA . LEU B 1 36 ? -13.711 14.188 8.359 1 96.38 36 LEU B CA 1
ATOM 1531 C C . LEU B 1 36 ? -13.742 13.5 9.719 1 96.38 36 LEU B C 1
ATOM 1533 O O . LEU B 1 36 ? -13.305 12.352 9.852 1 96.38 36 LEU B O 1
ATOM 1537 N N . ASP B 1 37 ? -14.289 14.18 10.68 1 96.88 37 ASP B N 1
ATOM 1538 C CA . ASP B 1 37 ? -14.422 13.609 12.023 1 96.88 37 ASP B CA 1
ATOM 1539 C C . ASP B 1 37 ? -15.242 12.32 11.984 1 96.88 37 ASP B C 1
ATOM 1541 O O . ASP B 1 37 ? -14.891 11.336 12.648 1 96.88 37 ASP B O 1
ATOM 1545 N N . GLU B 1 38 ? -16.266 12.336 11.289 1 97.38 38 GLU B N 1
ATOM 1546 C CA . GLU B 1 38 ? -17.141 11.172 11.172 1 97.38 38 GLU B CA 1
ATOM 1547 C C . GLU B 1 38 ? -16.391 9.992 10.539 1 97.38 38 GLU B C 1
ATOM 1549 O O . GLU B 1 38 ? -16.5 8.859 11.016 1 97.38 38 GLU B O 1
ATOM 1554 N N . LEU B 1 39 ? -15.672 10.281 9.461 1 96.81 39 LEU B N 1
ATOM 1555 C CA . LEU B 1 39 ? -14.914 9.234 8.781 1 96.81 39 LEU B CA 1
ATOM 1556 C C . LEU B 1 39 ? -13.883 8.617 9.719 1 96.81 39 LEU B C 1
ATOM 1558 O O . LEU B 1 39 ? -13.664 7.402 9.688 1 96.81 39 LEU B O 1
ATOM 1562 N N . GLU B 1 40 ? -13.25 9.422 10.523 1 96.38 40 GLU B N 1
ATOM 1563 C CA . GLU B 1 40 ? -12.273 8.93 11.492 1 96.38 40 GLU B CA 1
ATOM 1564 C C . GLU B 1 40 ? -12.953 8.172 12.625 1 96.38 40 GLU B C 1
ATOM 1566 O O . GLU B 1 40 ? -12.531 7.07 12.984 1 96.38 40 GLU B O 1
ATOM 1571 N N . ASP B 1 41 ? -14.07 8.711 13.148 1 96.25 41 ASP B N 1
ATOM 1572 C CA . ASP B 1 41 ? -14.797 8.094 14.266 1 96.25 41 ASP B CA 1
ATOM 1573 C C . ASP B 1 41 ? -15.398 6.754 13.852 1 96.25 41 ASP B C 1
ATOM 1575 O O . ASP B 1 41 ? -15.438 5.816 14.656 1 96.25 41 ASP B O 1
ATOM 1579 N N . ASP B 1 42 ? -15.82 6.727 12.609 1 95.25 42 ASP B N 1
ATOM 1580 C CA . ASP B 1 42 ? -16.453 5.516 12.094 1 95.25 42 ASP B CA 1
ATOM 1581 C C . ASP B 1 42 ? -15.398 4.48 11.703 1 95.25 42 ASP B C 1
ATOM 1583 O O . ASP B 1 42 ? -15.742 3.357 11.32 1 95.25 42 ASP B O 1
ATOM 1587 N N . GLY B 1 43 ? -14.133 4.852 11.734 1 96.06 43 GLY B N 1
ATOM 1588 C CA . GLY B 1 43 ? -13.047 3.93 11.43 1 96.06 43 GLY B CA 1
ATOM 1589 C C . GLY B 1 43 ? -12.812 3.76 9.938 1 96.06 43 GLY B C 1
ATOM 1590 O O . GLY B 1 43 ? -12.141 2.812 9.516 1 96.06 43 GLY B O 1
ATOM 1591 N N . VAL B 1 44 ? -13.453 4.57 9.117 1 96.5 44 VAL B N 1
ATOM 1592 C CA . VAL B 1 44 ? -13.203 4.555 7.68 1 96.5 44 VAL B CA 1
ATOM 1593 C C . VAL B 1 44 ? -11.781 5.035 7.398 1 96.5 44 VAL B C 1
ATOM 1595 O O . VAL B 1 44 ? -11.031 4.387 6.664 1 96.5 44 VAL B O 1
ATOM 1598 N N . VAL B 1 45 ? -11.461 6.199 7.953 1 96.56 45 VAL B N 1
ATOM 1599 C CA . VAL B 1 45 ? -10.078 6.668 7.926 1 96.56 45 VAL B CA 1
ATOM 1600 C C . VAL B 1 45 ? -9.344 6.18 9.172 1 96.56 45 VAL B C 1
ATOM 1602 O O . VAL B 1 45 ? -9.703 6.539 10.297 1 96.56 45 VAL B O 1
ATOM 1605 N N . ARG B 1 46 ? -8.297 5.434 8.992 1 96.69 46 ARG B N 1
ATOM 1606 C CA . ARG B 1 46 ? -7.648 4.746 10.102 1 96.69 46 ARG B CA 1
ATOM 1607 C C . ARG B 1 46 ? -6.34 5.43 10.484 1 96.69 46 ARG B C 1
ATOM 1609 O O . ARG B 1 46 ? -5.746 5.117 11.523 1 96.69 46 ARG B O 1
ATOM 1616 N N . GLY B 1 47 ? -5.922 6.344 9.664 1 95.69 47 GLY B N 1
ATOM 1617 C CA . GLY B 1 47 ? -4.684 7.074 9.891 1 95.69 47 GLY B CA 1
ATOM 1618 C C . GLY B 1 47 ? -4.184 7.797 8.648 1 95.69 47 GLY B C 1
ATOM 1619 O O . GLY B 1 47 ? -4.836 7.777 7.605 1 95.69 47 GLY B O 1
ATOM 1620 N N . TYR B 1 48 ? -3.096 8.492 8.82 1 96.31 48 TYR B N 1
ATOM 1621 C CA . TYR B 1 48 ? -2.422 9.258 7.773 1 96.31 48 TYR B CA 1
ATOM 1622 C C . TYR B 1 48 ? -0.935 8.922 7.727 1 96.31 48 TYR B C 1
ATOM 1624 O O . TYR B 1 48 ? -0.267 8.891 8.766 1 96.31 48 TYR B O 1
ATOM 1632 N N . GLN B 1 49 ? -0.474 8.703 6.535 1 96.94 49 GLN B N 1
ATOM 1633 C CA . GLN B 1 49 ? 0.909 8.242 6.465 1 96.94 49 GLN B CA 1
ATOM 1634 C C . GLN B 1 49 ? 1.658 8.93 5.324 1 96.94 49 GLN B C 1
ATOM 1636 O O . GLN B 1 49 ? 1.049 9.352 4.344 1 96.94 49 GLN B O 1
ATOM 1641 N N . ALA B 1 50 ? 2.949 9.023 5.477 1 96.75 50 ALA B N 1
ATOM 1642 C CA . ALA B 1 50 ? 3.818 9.477 4.395 1 96.75 50 ALA B CA 1
ATOM 1643 C C . ALA B 1 50 ? 4.051 8.367 3.375 1 96.75 50 ALA B C 1
ATOM 1645 O O . ALA B 1 50 ? 4.16 7.191 3.738 1 96.75 50 ALA B O 1
ATOM 1646 N N . VAL B 1 51 ? 4.043 8.68 2.139 1 96.56 51 VAL B N 1
ATOM 1647 C CA . VAL B 1 51 ? 4.52 7.809 1.067 1 96.56 51 VAL B CA 1
ATOM 1648 C C . VAL B 1 51 ? 6.012 8.031 0.849 1 96.56 51 VAL B C 1
ATOM 1650 O O . VAL B 1 51 ? 6.441 9.133 0.504 1 96.56 51 VAL B O 1
ATOM 1653 N N . VAL B 1 52 ? 6.809 6.988 1.053 1 96.06 52 VAL B N 1
ATOM 1654 C CA . VAL B 1 52 ? 8.258 7.105 1.037 1 96.06 52 VAL B CA 1
ATOM 1655 C C . VAL B 1 52 ? 8.82 6.438 -0.217 1 96.06 52 VAL B C 1
ATOM 1657 O O . VAL B 1 52 ? 8.398 5.336 -0.58 1 96.06 52 VAL B O 1
ATOM 1660 N N . ASP B 1 53 ? 9.68 7.137 -0.915 1 96.19 53 ASP B N 1
ATOM 1661 C CA . ASP B 1 53 ? 10.508 6.523 -1.948 1 96.19 53 ASP B CA 1
ATOM 1662 C C . ASP B 1 53 ? 11.789 5.941 -1.352 1 96.19 53 ASP B C 1
ATOM 1664 O O . ASP B 1 53 ? 12.805 6.633 -1.243 1 96.19 53 ASP B O 1
ATOM 1668 N N . TRP B 1 54 ? 11.758 4.723 -1.109 1 93.75 54 TRP B N 1
ATOM 1669 C CA . TRP B 1 54 ? 12.852 4.07 -0.391 1 93.75 54 TRP B CA 1
ATOM 1670 C C . TRP B 1 54 ? 14.102 3.984 -1.259 1 93.75 54 TRP B C 1
ATOM 1672 O O . TRP B 1 54 ? 15.195 3.725 -0.755 1 93.75 54 TRP B O 1
ATOM 1682 N N . ASN B 1 55 ? 13.945 4.18 -2.555 1 91.88 55 ASN B N 1
ATOM 1683 C CA . ASN B 1 55 ? 15.102 4.23 -3.434 1 91.88 55 ASN B CA 1
ATOM 1684 C C . ASN B 1 55 ? 15.977 5.445 -3.135 1 91.88 55 ASN B C 1
ATOM 1686 O O . ASN B 1 55 ? 17.125 5.512 -3.576 1 91.88 55 ASN B O 1
ATOM 1690 N N . ARG B 1 56 ? 15.461 6.34 -2.396 1 93.88 56 ARG B N 1
ATOM 1691 C CA . ARG B 1 56 ? 16.172 7.582 -2.117 1 93.88 56 ARG B CA 1
ATOM 1692 C C . ARG B 1 56 ? 16.656 7.625 -0.671 1 93.88 56 ARG B C 1
ATOM 1694 O O . ARG B 1 56 ? 17.078 8.672 -0.186 1 93.88 56 ARG B O 1
ATOM 1701 N N . VAL B 1 57 ? 16.469 6.586 -0.011 1 92.69 57 VAL B N 1
ATOM 1702 C CA . VAL B 1 57 ? 16.891 6.477 1.379 1 92.69 57 VAL B CA 1
ATOM 1703 C C . VAL B 1 57 ? 18.188 5.656 1.458 1 92.69 57 VAL B C 1
ATOM 1705 O O . VAL B 1 57 ? 18.297 4.617 0.807 1 92.69 57 VAL B O 1
ATOM 1708 N N . ASP B 1 58 ? 19.141 6.043 2.234 1 87.12 58 ASP B N 1
ATOM 1709 C CA . ASP B 1 58 ? 20.453 5.402 2.322 1 87.12 58 ASP B CA 1
ATOM 1710 C C . ASP B 1 58 ? 20.359 4.062 3.049 1 87.12 58 ASP B C 1
ATOM 1712 O O . ASP B 1 58 ? 21.047 3.105 2.686 1 87.12 58 ASP B O 1
ATOM 1716 N N . GLU B 1 59 ? 19.547 4.008 4.035 1 86.31 59 GLU B N 1
ATOM 1717 C CA . GLU B 1 59 ? 19.422 2.781 4.816 1 86.31 59 GLU B CA 1
ATOM 1718 C C . GLU B 1 59 ? 18.688 1.701 4.027 1 86.31 59 GLU B C 1
ATOM 1720 O O . GLU B 1 59 ? 17.719 1.992 3.312 1 86.31 59 GLU B O 1
ATOM 1725 N N . GLU B 1 60 ? 19.141 0.552 4.25 1 87.38 60 GLU B N 1
ATOM 1726 C CA . GLU B 1 60 ? 18.516 -0.568 3.551 1 87.38 60 GLU B CA 1
ATOM 1727 C C . GLU B 1 60 ? 17.125 -0.846 4.098 1 87.38 60 GLU B C 1
ATOM 1729 O O . GLU B 1 60 ? 16.922 -0.907 5.312 1 87.38 60 GLU B O 1
ATOM 1734 N N . HIS B 1 61 ? 16.156 -0.776 3.297 1 92.81 61 HIS B N 1
ATOM 1735 C CA . HIS B 1 61 ? 14.773 -1.15 3.549 1 92.81 61 HIS B CA 1
ATOM 1736 C C . HIS B 1 61 ? 14.289 -2.172 2.527 1 92.81 61 HIS B C 1
ATOM 1738 O O . HIS B 1 61 ? 14.172 -1.862 1.338 1 92.81 61 HIS B O 1
ATOM 1744 N N . VAL B 1 62 ? 14.102 -3.383 3.02 1 97.19 62 VAL B N 1
ATOM 1745 C CA . VAL B 1 62 ? 13.711 -4.477 2.135 1 97.19 62 VAL B CA 1
ATOM 1746 C C . VAL B 1 62 ? 12.219 -4.742 2.271 1 97.19 62 VAL B C 1
ATOM 1748 O O . VAL B 1 62 ? 11.68 -4.758 3.383 1 97.19 62 VAL B O 1
ATOM 1751 N N . ARG B 1 63 ? 11.57 -4.902 1.152 1 98.12 63 ARG B N 1
ATOM 1752 C CA . ARG B 1 63 ? 10.164 -5.301 1.08 1 98.12 63 ARG B CA 1
ATOM 1753 C C . ARG B 1 63 ? 10 -6.582 0.273 1 98.12 63 ARG B C 1
ATOM 1755 O O . ARG B 1 63 ? 10.727 -6.809 -0.699 1 98.12 63 ARG B O 1
ATOM 1762 N N . ALA B 1 64 ? 9.055 -7.324 0.686 1 98.75 64 ALA B N 1
ATOM 1763 C CA . ALA B 1 64 ? 8.734 -8.555 -0.041 1 98.75 64 ALA B CA 1
ATOM 1764 C C . ALA B 1 64 ? 7.23 -8.812 -0.039 1 98.75 64 ALA B C 1
ATOM 1766 O O . ALA B 1 64 ? 6.543 -8.5 0.933 1 98.75 64 ALA B O 1
ATOM 1767 N N . GLN B 1 65 ? 6.766 -9.344 -1.112 1 98.62 65 GLN B N 1
ATOM 1768 C CA . GLN B 1 65 ? 5.414 -9.883 -1.229 1 98.62 65 GLN B CA 1
ATOM 1769 C C . GLN B 1 65 ? 5.406 -11.391 -1.022 1 98.62 65 GLN B C 1
ATOM 1771 O O . GLN B 1 65 ? 6.082 -12.125 -1.748 1 98.62 65 GLN B O 1
ATOM 1776 N N . VAL B 1 66 ? 4.641 -11.844 -0.104 1 98.81 66 VAL B N 1
ATOM 1777 C CA . VAL B 1 66 ? 4.602 -13.266 0.233 1 98.81 66 VAL B CA 1
ATOM 1778 C C . VAL B 1 66 ? 3.217 -13.828 -0.07 1 98.81 66 VAL B C 1
ATOM 1780 O O . VAL B 1 66 ? 2.209 -13.312 0.42 1 98.81 66 VAL B O 1
ATOM 1783 N N . GLU B 1 67 ? 3.172 -14.797 -0.925 1 98.88 67 GLU B N 1
ATOM 1784 C CA . GLU B 1 67 ? 1.978 -15.602 -1.157 1 98.88 67 GLU B CA 1
ATOM 1785 C C . GLU B 1 67 ? 1.887 -16.75 -0.159 1 98.88 67 GLU B C 1
ATOM 1787 O O . GLU B 1 67 ? 2.846 -17.516 0.016 1 98.88 67 GLU B O 1
ATOM 1792 N N . VAL B 1 68 ? 0.735 -16.922 0.469 1 98.81 68 VAL B N 1
ATOM 1793 C CA . VAL B 1 68 ? 0.601 -17.953 1.498 1 98.81 68 VAL B CA 1
ATOM 1794 C C . VAL B 1 68 ? -0.61 -18.828 1.197 1 98.81 68 VAL B C 1
ATOM 1796 O O . VAL B 1 68 ? -1.721 -18.328 1.011 1 98.81 68 VAL B O 1
ATOM 1799 N N . ASP B 1 69 ? -0.373 -20.094 1.124 1 98.69 69 ASP B N 1
ATOM 1800 C CA . ASP B 1 69 ? -1.44 -21.094 1.05 1 98.69 69 ASP B CA 1
ATOM 1801 C C . ASP B 1 69 ? -1.748 -21.672 2.43 1 98.69 69 ASP B C 1
ATOM 1803 O O . ASP B 1 69 ? -0.835 -21.938 3.211 1 98.69 69 ASP B O 1
ATOM 1807 N N . VAL B 1 70 ? -3.025 -21.797 2.684 1 98.06 70 VAL B N 1
ATOM 1808 C CA . VAL B 1 70 ? -3.408 -22.406 3.953 1 98.06 70 VAL B CA 1
ATOM 1809 C C . VAL B 1 70 ? -4.41 -23.531 3.707 1 98.06 70 VAL B C 1
ATOM 1811 O O . VAL B 1 70 ? -5.094 -23.547 2.682 1 98.06 70 VAL B O 1
ATOM 1814 N N . GLU B 1 71 ? -4.469 -24.453 4.547 1 96.75 71 GLU B N 1
ATOM 1815 C CA . GLU B 1 71 ? -5.512 -25.469 4.66 1 96.75 71 GLU B CA 1
ATOM 1816 C C . GLU B 1 71 ? -6.258 -25.344 5.984 1 96.75 71 GLU B C 1
ATOM 1818 O O . GLU B 1 71 ? -5.664 -25.5 7.055 1 96.75 71 GLU B O 1
ATOM 1823 N N . LEU B 1 72 ? -7.52 -25.078 5.828 1 92 72 LEU B N 1
ATOM 1824 C CA . LEU B 1 72 ? -8.32 -24.828 7.02 1 92 72 LEU B CA 1
ATOM 1825 C C . LEU B 1 72 ? -8.797 -26.141 7.645 1 92 72 LEU B C 1
ATOM 1827 O O . LEU B 1 72 ? -9.008 -27.125 6.938 1 92 72 LEU B O 1
ATOM 1831 N N . ASP B 1 73 ? -8.742 -26.109 8.914 1 85.44 73 ASP B N 1
ATOM 1832 C CA . ASP B 1 73 ? -9.406 -27.219 9.594 1 85.44 73 ASP B CA 1
ATOM 1833 C C . ASP B 1 73 ? -10.797 -26.812 10.086 1 85.44 73 ASP B C 1
ATOM 1835 O O . ASP B 1 73 ? -11.25 -25.703 9.805 1 85.44 73 ASP B O 1
ATOM 1839 N N . ARG B 1 74 ? -11.555 -27.703 10.672 1 85.19 74 ARG B N 1
ATOM 1840 C CA . ARG B 1 74 ? -12.953 -27.5 11.047 1 85.19 74 ARG B CA 1
ATOM 1841 C C . ARG B 1 74 ? -13.094 -26.359 12.047 1 85.19 74 ARG B C 1
ATOM 1843 O O . ARG B 1 74 ? -14.117 -25.672 12.07 1 85.19 74 ARG B O 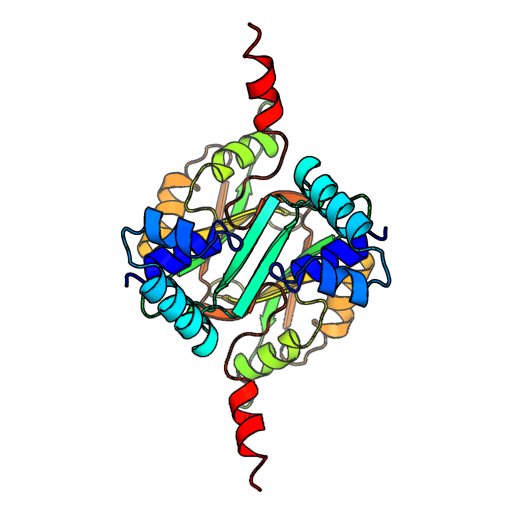1
ATOM 1850 N N . GLU B 1 75 ? -12.047 -26.078 12.727 1 87.56 75 GLU B N 1
ATOM 1851 C CA . GLU B 1 75 ? -12.172 -25.156 13.852 1 87.56 75 GLU B CA 1
ATOM 1852 C C . GLU B 1 75 ? -11.562 -23.797 13.523 1 87.56 75 GLU B C 1
ATOM 1854 O O . GLU B 1 75 ? -11.844 -22.797 14.188 1 87.56 75 GLU B O 1
ATOM 1859 N N . THR B 1 76 ? -10.766 -23.797 12.531 1 89.25 76 THR B N 1
ATOM 1860 C CA . THR B 1 76 ? -10.008 -22.594 12.273 1 89.25 76 THR B CA 1
ATOM 1861 C C . THR B 1 76 ? -10.367 -22 10.906 1 89.25 76 THR B C 1
ATOM 1863 O O . THR B 1 76 ? -10.25 -22.688 9.883 1 89.25 76 THR B O 1
ATOM 1866 N N . GLY B 1 77 ? -10.859 -20.797 10.898 1 93.12 77 GLY B N 1
ATOM 1867 C CA . GLY B 1 77 ? -11.148 -20.094 9.656 1 93.12 77 GLY B CA 1
ATOM 1868 C C . GLY B 1 77 ? -10.07 -19.094 9.281 1 93.12 77 GLY B C 1
ATOM 1869 O O . GLY B 1 77 ? -9.078 -18.938 9.984 1 93.12 77 GLY B O 1
ATOM 1870 N N . TYR B 1 78 ? -10.188 -18.438 8.125 1 95.62 78 TYR B N 1
ATOM 1871 C CA . TYR B 1 78 ? -9.227 -17.484 7.609 1 95.62 78 TYR B CA 1
ATOM 1872 C C . TYR B 1 78 ? -8.992 -16.344 8.609 1 95.62 78 TYR B C 1
ATOM 1874 O O . TYR B 1 78 ? -7.863 -15.891 8.789 1 95.62 78 TYR B O 1
ATOM 1882 N N . GLU B 1 79 ? -10.031 -16 9.281 1 94.56 79 GLU B N 1
ATOM 1883 C CA . GLU B 1 79 ? -9.953 -14.844 10.164 1 94.56 79 GLU B CA 1
ATOM 1884 C C . GLU B 1 79 ? -8.992 -15.086 11.32 1 94.56 79 GLU B C 1
ATOM 1886 O O . GLU B 1 79 ? -8.219 -14.203 11.695 1 94.56 79 GLU B O 1
ATOM 1891 N N . GLU B 1 80 ? -9.078 -16.219 11.922 1 94.44 80 GLU B N 1
ATOM 1892 C CA . GLU B 1 80 ? -8.195 -16.547 13.039 1 94.44 80 GLU B CA 1
ATOM 1893 C C . GLU B 1 80 ? -6.734 -16.531 12.602 1 94.44 80 GLU B C 1
ATOM 1895 O O . GLU B 1 80 ? -5.867 -16.047 13.328 1 94.44 80 GLU B O 1
ATOM 1900 N N . ILE B 1 81 ? -6.469 -17.109 11.477 1 96.31 81 ILE B N 1
ATOM 1901 C CA . ILE B 1 81 ? -5.117 -17.141 10.938 1 96.31 81 ILE B CA 1
ATOM 1902 C C . ILE B 1 81 ? -4.637 -15.719 10.648 1 96.31 81 ILE B C 1
ATOM 1904 O O . ILE B 1 81 ? -3.525 -15.344 11.031 1 96.31 81 ILE B O 1
ATOM 1908 N N . ALA B 1 82 ? -5.477 -14.977 10.016 1 97.31 82 ALA B N 1
ATOM 1909 C CA . ALA B 1 82 ? -5.148 -13.602 9.648 1 97.31 82 ALA B CA 1
ATOM 1910 C C . ALA B 1 82 ? -4.844 -12.758 10.883 1 97.31 82 ALA B C 1
ATOM 1912 O O . ALA B 1 82 ? -3.9 -11.969 10.891 1 97.31 82 ALA B O 1
ATOM 1913 N N . THR B 1 83 ? -5.637 -12.938 11.945 1 95.19 83 THR B N 1
ATOM 1914 C CA . THR B 1 83 ? -5.434 -12.188 13.18 1 95.19 83 THR B CA 1
ATOM 1915 C C . THR B 1 83 ? -4.059 -12.477 13.773 1 95.19 83 THR B C 1
ATOM 1917 O O . THR B 1 83 ? -3.367 -11.57 14.227 1 95.19 83 THR B O 1
ATOM 1920 N N . ARG B 1 84 ? -3.643 -13.688 13.719 1 95.62 84 ARG B N 1
ATOM 1921 C CA . ARG B 1 84 ? -2.328 -14.07 14.219 1 95.62 84 ARG B CA 1
ATOM 1922 C C . ARG B 1 84 ? -1.217 -13.422 13.406 1 95.62 84 ARG B C 1
ATOM 1924 O O . ARG B 1 84 ? -0.272 -12.867 13.969 1 95.62 84 ARG B O 1
ATOM 1931 N N . ILE B 1 85 ? -1.33 -13.469 12.125 1 98.38 85 ILE B N 1
ATOM 1932 C CA . ILE B 1 85 ? -0.298 -12.961 11.227 1 98.38 85 ILE B CA 1
ATOM 1933 C C . ILE B 1 85 ? -0.237 -11.438 11.328 1 98.38 85 ILE B C 1
ATOM 1935 O O . ILE B 1 85 ? 0.847 -10.852 11.297 1 98.38 85 ILE B O 1
ATOM 1939 N N . ALA B 1 86 ? -1.389 -10.82 11.469 1 98.31 86 ALA B N 1
ATOM 1940 C CA . ALA B 1 86 ? -1.49 -9.359 11.469 1 98.31 86 ALA B CA 1
ATOM 1941 C C . ALA B 1 86 ? -0.762 -8.758 12.664 1 98.31 86 ALA B C 1
ATOM 1943 O O . ALA B 1 86 ? -0.397 -7.582 12.656 1 98.31 86 ALA B O 1
ATOM 1944 N N . ARG B 1 87 ? -0.497 -9.531 13.664 1 97.06 87 ARG B N 1
ATOM 1945 C CA . ARG B 1 87 ? 0.083 -9.023 14.906 1 97.06 87 ARG B CA 1
ATOM 1946 C C . ARG B 1 87 ? 1.583 -8.797 14.75 1 97.06 87 ARG B C 1
ATOM 1948 O O . ARG B 1 87 ? 2.197 -8.117 15.578 1 97.06 87 ARG B O 1
ATOM 1955 N N . PHE B 1 88 ? 2.18 -9.453 13.805 1 98.44 88 PHE B N 1
ATOM 1956 C CA . PHE B 1 88 ? 3.615 -9.281 13.609 1 98.44 88 PHE B CA 1
ATOM 1957 C C . PHE B 1 88 ? 3.924 -7.891 13.062 1 98.44 88 PHE B C 1
ATOM 1959 O O . PHE B 1 88 ? 3.354 -7.473 12.055 1 98.44 88 PHE B O 1
ATOM 1966 N N . PRO B 1 89 ? 4.887 -7.176 13.648 1 97.5 89 PRO B N 1
ATOM 1967 C CA . PRO B 1 89 ? 5.23 -5.836 13.172 1 97.5 89 PRO B CA 1
ATOM 1968 C C . PRO B 1 89 ? 5.898 -5.852 11.805 1 97.5 89 PRO B C 1
ATOM 1970 O O . PRO B 1 89 ? 5.859 -4.852 11.078 1 97.5 89 PRO B O 1
ATOM 1973 N N . GLU B 1 90 ? 6.492 -6.98 11.414 1 98.38 90 GLU B N 1
ATOM 1974 C CA . GLU B 1 90 ? 7.145 -7.113 10.117 1 98.38 90 GLU B CA 1
ATOM 1975 C C . GLU B 1 90 ? 6.121 -7.094 8.984 1 98.38 90 GLU B C 1
ATOM 1977 O O . GLU B 1 90 ? 6.473 -6.844 7.828 1 98.38 90 GLU B O 1
ATOM 1982 N N . VAL B 1 91 ? 4.848 -7.406 9.344 1 98.81 91 VAL B N 1
ATOM 1983 C CA . VAL B 1 91 ? 3.775 -7.449 8.352 1 98.81 91 VAL B CA 1
ATOM 1984 C C . VAL B 1 91 ? 3.199 -6.051 8.156 1 98.81 91 VAL B C 1
ATOM 1986 O O . VAL B 1 91 ? 2.646 -5.461 9.086 1 98.81 91 VAL B O 1
ATOM 1989 N N . ALA B 1 92 ? 3.311 -5.547 6.961 1 98.06 92 ALA B N 1
ATOM 1990 C CA . ALA B 1 92 ? 2.789 -4.219 6.645 1 98.06 92 ALA B CA 1
ATOM 1991 C C . ALA B 1 92 ? 1.376 -4.309 6.074 1 98.06 92 ALA B C 1
ATOM 1993 O O . ALA B 1 92 ? 0.557 -3.41 6.285 1 98.06 92 ALA B O 1
ATOM 1994 N N . THR B 1 93 ? 1.074 -5.328 5.301 1 98.56 93 THR B N 1
ATOM 1995 C CA . THR B 1 93 ? -0.217 -5.566 4.664 1 98.56 93 THR B CA 1
ATOM 1996 C C . THR B 1 93 ? -0.581 -7.047 4.719 1 98.56 93 THR B C 1
ATOM 1998 O O . THR B 1 93 ? 0.283 -7.91 4.551 1 98.56 93 THR B O 1
ATOM 2001 N N . LEU B 1 94 ? -1.783 -7.352 4.969 1 98.81 94 LEU B N 1
ATOM 2002 C CA . LEU B 1 94 ? -2.324 -8.703 4.98 1 98.81 94 LEU B CA 1
ATOM 2003 C C . LEU B 1 94 ? -3.721 -8.742 4.371 1 98.81 94 LEU B C 1
ATOM 2005 O O . LEU B 1 94 ? -4.645 -8.109 4.891 1 98.81 94 LEU B O 1
ATOM 2009 N N . ARG B 1 95 ? -3.865 -9.539 3.33 1 98.62 95 ARG B N 1
ATOM 2010 C CA . ARG B 1 95 ? -5.129 -9.586 2.6 1 98.62 95 ARG B CA 1
ATOM 2011 C C . ARG B 1 95 ? -5.488 -11.016 2.225 1 98.62 95 ARG B C 1
ATOM 2013 O O . ARG B 1 95 ? -4.621 -11.805 1.846 1 98.62 95 ARG B O 1
ATOM 2020 N N . LEU B 1 96 ? -6.766 -11.367 2.387 1 98.5 96 LEU B N 1
ATOM 2021 C CA . LEU B 1 96 ? -7.328 -12.562 1.755 1 98.5 96 LEU B CA 1
ATOM 2022 C C . LEU B 1 96 ? -7.629 -12.297 0.282 1 98.5 96 LEU B C 1
ATOM 2024 O O . LEU B 1 96 ? -8.281 -11.305 -0.058 1 98.5 96 LEU B O 1
ATOM 2028 N N . VAL B 1 97 ? -7.156 -13.227 -0.599 1 98.56 97 VAL B N 1
ATOM 2029 C CA . VAL B 1 97 ? -7.312 -12.961 -2.025 1 98.56 97 VAL B CA 1
ATOM 2030 C C . VAL B 1 97 ? -7.914 -14.188 -2.713 1 98.56 97 VAL B C 1
ATOM 2032 O O . VAL B 1 97 ? -7.918 -15.289 -2.15 1 98.56 97 VAL B O 1
ATOM 2035 N N . SER B 1 98 ? -8.453 -13.922 -3.885 1 97.62 98 SER B N 1
ATOM 2036 C CA . SER B 1 98 ? -8.844 -15.008 -4.781 1 97.62 98 SER B CA 1
ATOM 2037 C C . SER B 1 98 ? -7.648 -15.508 -5.59 1 97.62 98 SER B C 1
ATOM 2039 O O . SER B 1 98 ? -6.582 -14.898 -5.574 1 97.62 98 SER B O 1
ATOM 2041 N N . GLY B 1 99 ? -7.832 -16.641 -6.227 1 93.94 99 GLY B N 1
ATOM 2042 C CA . GLY B 1 99 ? -6.816 -17.062 -7.172 1 93.94 99 GLY B CA 1
ATOM 2043 C C . GLY B 1 99 ? -6.008 -18.25 -6.688 1 93.94 99 GLY B C 1
ATOM 2044 O O . GLY B 1 99 ? -6.57 -19.219 -6.176 1 93.94 99 GLY B O 1
ATOM 2045 N N . THR B 1 100 ? -4.664 -18.125 -6.859 1 94.69 100 THR B N 1
ATOM 2046 C CA . THR B 1 100 ? -3.818 -19.312 -6.773 1 94.69 100 THR B CA 1
ATOM 2047 C C . THR B 1 100 ? -3.264 -19.484 -5.363 1 94.69 100 THR B C 1
ATOM 2049 O O . THR B 1 100 ? -2.65 -20.516 -5.051 1 94.69 100 THR B O 1
ATOM 2052 N N . TYR B 1 101 ? -3.42 -18.5 -4.523 1 98.06 101 TYR B N 1
ATOM 2053 C CA . TYR B 1 101 ? -3.062 -18.594 -3.111 1 98.06 101 TYR B CA 1
ATOM 2054 C C . TYR B 1 101 ? -4.098 -17.891 -2.244 1 98.06 101 TYR B C 1
ATOM 2056 O O . TYR B 1 101 ? -5.031 -17.266 -2.758 1 98.06 101 TYR B O 1
ATOM 2064 N N . ASP B 1 102 ? -3.924 -18 -0.892 1 98.62 102 ASP B N 1
ATOM 2065 C CA . ASP B 1 102 ? -4.992 -17.562 0.003 1 98.62 102 ASP B CA 1
ATOM 2066 C C . ASP B 1 102 ? -4.711 -16.172 0.549 1 98.62 102 ASP B C 1
ATOM 2068 O O . ASP B 1 102 ? -5.586 -15.305 0.532 1 98.62 102 ASP B O 1
ATOM 2072 N N . PHE B 1 103 ? -3.475 -15.945 1.093 1 98.81 103 PHE B N 1
ATOM 2073 C CA . PHE B 1 103 ? -3.152 -14.656 1.7 1 98.81 103 PHE B CA 1
ATOM 2074 C C . PHE B 1 103 ? -2.016 -13.977 0.949 1 98.81 103 PHE B C 1
ATOM 2076 O O . PHE B 1 103 ? -1.031 -14.617 0.581 1 98.81 103 PHE B O 1
ATOM 2083 N N . PHE B 1 104 ? -2.188 -12.758 0.676 1 98.88 104 PHE B N 1
ATOM 2084 C CA . PHE B 1 104 ? -1.112 -11.852 0.289 1 98.88 104 PHE B CA 1
ATOM 2085 C C . PHE B 1 104 ? -0.56 -11.117 1.504 1 98.88 104 PHE B C 1
ATOM 2087 O O . PHE B 1 104 ? -1.314 -10.508 2.266 1 98.88 104 PHE B O 1
ATOM 2094 N N . ILE B 1 105 ? 0.746 -11.141 1.697 1 98.94 105 ILE B N 1
ATOM 2095 C CA . ILE B 1 105 ? 1.402 -10.445 2.801 1 98.94 105 ILE B CA 1
ATOM 2096 C C . ILE B 1 105 ? 2.531 -9.57 2.262 1 98.94 105 ILE B C 1
ATOM 2098 O O . ILE B 1 105 ? 3.371 -10.039 1.488 1 98.94 105 ILE B O 1
ATOM 2102 N N . GLU B 1 106 ? 2.521 -8.375 2.564 1 98.88 106 GLU B N 1
ATOM 2103 C CA . GLU B 1 106 ? 3.723 -7.566 2.402 1 98.88 106 GLU B CA 1
ATOM 2104 C C . GLU B 1 106 ? 4.559 -7.555 3.678 1 98.88 106 GLU B C 1
ATOM 2106 O O . GLU B 1 106 ? 4.062 -7.215 4.75 1 98.88 106 GLU B O 1
ATOM 2111 N N . VAL B 1 107 ? 5.754 -7.891 3.57 1 98.81 107 VAL B N 1
ATOM 2112 C CA . VAL B 1 107 ? 6.688 -7.945 4.691 1 98.81 107 VAL B CA 1
ATOM 2113 C C . VAL B 1 107 ? 7.805 -6.93 4.484 1 98.81 107 VAL B C 1
ATOM 2115 O O . VAL B 1 107 ? 8.32 -6.777 3.371 1 98.81 107 VAL B O 1
ATOM 2118 N N . GLU B 1 108 ? 8.172 -6.289 5.508 1 98 108 GLU B N 1
ATOM 2119 C CA . GLU B 1 108 ? 9.297 -5.355 5.488 1 98 108 GLU B CA 1
ATOM 2120 C C . GLU B 1 108 ? 10.359 -5.746 6.512 1 98 108 GLU B C 1
ATOM 2122 O O . GLU B 1 108 ? 10.039 -6.266 7.582 1 98 108 GLU B O 1
ATOM 2127 N N . GLY B 1 109 ? 11.609 -5.449 6.168 1 97 109 GLY B N 1
ATOM 2128 C CA . GLY B 1 109 ? 12.734 -5.715 7.047 1 97 109 GLY B CA 1
ATOM 2129 C C . GLY B 1 109 ? 13.992 -4.961 6.652 1 97 109 GLY B C 1
ATOM 2130 O O . GLY B 1 109 ? 14 -4.238 5.652 1 97 109 GLY B O 1
ATOM 2131 N N . GLU B 1 110 ? 15.023 -5.152 7.398 1 95.31 110 GLU B N 1
ATOM 2132 C CA . GLU B 1 110 ? 16.25 -4.391 7.219 1 95.31 110 GLU B CA 1
ATOM 2133 C C . GLU B 1 110 ? 17.188 -5.07 6.211 1 95.31 110 GLU B C 1
ATOM 2135 O O . GLU B 1 110 ? 18.156 -4.473 5.758 1 95.31 110 GLU B O 1
ATOM 2140 N N . SER B 1 111 ? 16.906 -6.309 5.926 1 96.88 111 SER B N 1
ATOM 2141 C CA . SER B 1 111 ? 17.703 -7.062 4.961 1 96.88 111 SER B CA 1
ATOM 2142 C C . SER B 1 111 ? 16.891 -8.211 4.355 1 96.88 111 SER B C 1
ATOM 2144 O O . SER B 1 111 ? 15.867 -8.602 4.906 1 96.88 111 SER B O 1
ATOM 2146 N N . MET B 1 112 ? 17.359 -8.664 3.252 1 97.12 112 MET B N 1
ATOM 2147 C CA . MET B 1 112 ? 16.734 -9.836 2.648 1 97.12 112 MET B CA 1
ATOM 2148 C C . MET B 1 112 ? 16.766 -11.023 3.602 1 97.12 112 MET B C 1
ATOM 2150 O O . MET B 1 112 ? 15.812 -11.789 3.684 1 97.12 112 MET B O 1
ATOM 2154 N N . HIS B 1 113 ? 17.891 -11.109 4.305 1 98.06 113 HIS B N 1
ATOM 2155 C CA . HIS B 1 113 ? 18.031 -12.188 5.273 1 98.06 113 HIS B CA 1
ATOM 2156 C C . HIS B 1 113 ? 17 -12.055 6.395 1 98.06 113 HIS B C 1
ATOM 2158 O O . HIS B 1 113 ? 16.375 -13.047 6.785 1 98.06 113 HIS B O 1
ATOM 2164 N N . ALA B 1 114 ? 16.828 -10.875 6.922 1 98.31 114 ALA B N 1
ATOM 2165 C CA . ALA B 1 114 ? 15.859 -10.648 7.992 1 98.31 114 ALA B CA 1
ATOM 2166 C C . ALA B 1 114 ? 14.445 -11.008 7.543 1 98.31 114 ALA B C 1
ATOM 2168 O O . ALA B 1 114 ? 13.703 -11.648 8.281 1 98.31 114 ALA B O 1
ATOM 2169 N N . VAL B 1 115 ? 14.102 -10.648 6.324 1 98.62 115 VAL B N 1
ATOM 2170 C CA . VAL B 1 115 ? 12.781 -10.945 5.777 1 98.62 115 VAL B CA 1
ATOM 2171 C C . VAL B 1 115 ? 12.625 -12.453 5.586 1 98.62 115 VAL B C 1
ATOM 2173 O O . VAL B 1 115 ? 11.609 -13.031 5.969 1 98.62 115 VAL B O 1
ATOM 2176 N N . SER B 1 116 ? 13.633 -13.047 5.008 1 98.44 116 SER B N 1
ATOM 2177 C CA . SER B 1 116 ? 13.602 -14.484 4.789 1 98.44 116 SER B CA 1
ATOM 2178 C C . SER B 1 116 ? 13.453 -15.242 6.105 1 98.44 116 SER B C 1
ATOM 2180 O O . SER B 1 116 ? 12.672 -16.188 6.203 1 98.44 116 SER B O 1
ATOM 2182 N N . ASN B 1 117 ? 14.211 -14.836 7.078 1 98.69 117 ASN B N 1
ATOM 2183 C CA . ASN B 1 117 ? 14.133 -15.461 8.398 1 98.69 117 ASN B CA 1
ATOM 2184 C C . ASN B 1 117 ? 12.742 -15.297 9.008 1 98.69 117 ASN B C 1
ATOM 2186 O O . ASN B 1 117 ? 12.211 -16.234 9.609 1 98.69 117 ASN B O 1
ATOM 2190 N N . PHE B 1 118 ? 12.195 -14.164 8.906 1 98.94 118 PHE B N 1
ATOM 2191 C CA . PHE B 1 118 ? 10.859 -13.93 9.438 1 98.94 118 PHE B CA 1
ATOM 2192 C C . PHE B 1 118 ? 9.852 -14.867 8.789 1 98.94 118 PHE B C 1
ATOM 2194 O O . PHE B 1 118 ? 9.062 -15.516 9.492 1 98.94 118 PHE B O 1
ATOM 2201 N N . VAL B 1 119 ? 9.859 -14.969 7.43 1 98.88 119 VAL B N 1
ATOM 2202 C CA . VAL B 1 119 ? 8.906 -15.805 6.715 1 98.88 119 VAL B CA 1
ATOM 2203 C C . VAL B 1 119 ? 9.086 -17.266 7.125 1 98.88 119 VAL B C 1
ATOM 2205 O O . VAL B 1 119 ? 8.109 -17.969 7.418 1 98.88 119 VAL B O 1
ATOM 2208 N N . SER B 1 120 ? 10.344 -17.688 7.203 1 98.62 120 SER B N 1
ATOM 2209 C CA . SER B 1 120 ? 10.641 -19.078 7.469 1 98.62 120 SER B CA 1
ATOM 2210 C C . SER B 1 120 ? 10.367 -19.438 8.93 1 98.62 120 SER B C 1
ATOM 2212 O O . SER B 1 120 ? 9.93 -20.547 9.227 1 98.62 120 SER B O 1
ATOM 2214 N N . GLU B 1 121 ? 10.492 -18.453 9.859 1 98.69 121 GLU B N 1
ATOM 2215 C CA . GLU B 1 121 ? 10.461 -18.797 11.273 1 98.69 121 GLU B CA 1
ATOM 2216 C C . GLU B 1 121 ? 9.148 -18.375 11.922 1 98.69 121 GLU B C 1
ATOM 2218 O O . GLU B 1 121 ? 8.805 -18.828 13.008 1 98.69 121 GLU B O 1
ATOM 2223 N N . ARG B 1 122 ? 8.445 -17.5 11.32 1 98.62 122 ARG B N 1
ATOM 2224 C CA . ARG B 1 122 ? 7.25 -16.969 11.977 1 98.62 122 ARG B CA 1
ATOM 2225 C C . ARG B 1 122 ? 5.996 -17.297 11.172 1 98.62 122 ARG B C 1
ATOM 2227 O O . ARG B 1 122 ? 4.957 -17.641 11.742 1 98.62 122 ARG B O 1
ATOM 2234 N N . ILE B 1 123 ? 6.102 -17.25 9.852 1 98.81 123 ILE B N 1
ATOM 2235 C CA . ILE B 1 123 ? 4.922 -17.469 9.016 1 98.81 123 ILE B CA 1
ATOM 2236 C C . ILE B 1 123 ? 4.789 -18.953 8.672 1 98.81 123 ILE B C 1
ATOM 2238 O O . ILE B 1 123 ? 3.754 -19.562 8.938 1 98.81 123 ILE B O 1
ATOM 2242 N N . ALA B 1 124 ? 5.848 -19.531 8.148 1 98.5 124 ALA B N 1
ATOM 2243 C CA . ALA B 1 124 ? 5.828 -20.891 7.633 1 98.5 124 ALA B CA 1
ATOM 2244 C C . ALA B 1 124 ? 5.438 -21.891 8.727 1 98.5 124 ALA B C 1
ATOM 2246 O O . ALA B 1 124 ? 4.73 -22.859 8.469 1 98.5 124 ALA B O 1
ATOM 2247 N N . PRO B 1 125 ? 5.82 -21.594 10 1 97.81 125 PRO B N 1
ATOM 2248 C CA . PRO B 1 125 ? 5.527 -22.609 11.016 1 97.81 125 PRO B CA 1
ATOM 2249 C C . PRO B 1 125 ? 4.094 -22.531 11.531 1 97.81 125 PRO B C 1
ATOM 2251 O O . PRO B 1 125 ? 3.682 -23.359 12.352 1 97.81 125 PRO B O 1
ATOM 2254 N N . ILE B 1 126 ? 3.346 -21.578 11.18 1 96.38 126 ILE B N 1
ATOM 2255 C CA . ILE B 1 126 ? 1.929 -21.562 11.523 1 96.38 126 ILE B CA 1
ATOM 2256 C C . ILE B 1 126 ? 1.264 -22.844 11.016 1 96.38 126 ILE B C 1
ATOM 2258 O O . ILE B 1 126 ? 1.372 -23.172 9.836 1 96.38 126 ILE B O 1
ATOM 2262 N N . PRO B 1 127 ? 0.513 -23.578 11.836 1 95.12 127 PRO B N 1
ATOM 2263 C CA . PRO B 1 127 ? 0.07 -24.938 11.523 1 95.12 127 PRO B CA 1
ATOM 2264 C C . PRO B 1 127 ? -0.745 -25.016 10.234 1 95.12 127 PRO B C 1
ATOM 2266 O O . PRO B 1 127 ? -0.614 -25.984 9.477 1 95.12 127 PRO B O 1
ATOM 2269 N N . GLU B 1 128 ? -1.57 -24.031 9.969 1 96.94 128 GLU B N 1
ATOM 2270 C CA . GLU B 1 128 ? -2.475 -24.062 8.82 1 96.94 128 GLU B CA 1
ATOM 2271 C C . GLU B 1 128 ? -1.744 -23.703 7.531 1 96.94 128 GLU B C 1
ATOM 2273 O O . GLU B 1 128 ? -2.254 -23.938 6.434 1 96.94 128 GLU B O 1
ATOM 2278 N N . VAL B 1 129 ? -0.541 -23.141 7.586 1 97.88 129 VAL B N 1
ATOM 2279 C CA . VAL B 1 129 ? 0.2 -22.703 6.41 1 97.88 129 VAL B CA 1
ATOM 2280 C C . VAL B 1 129 ? 0.827 -23.906 5.715 1 97.88 129 VAL B C 1
ATOM 2282 O O . VAL B 1 129 ? 1.536 -24.703 6.344 1 97.88 129 VAL B O 1
ATOM 2285 N N . THR B 1 130 ? 0.557 -24.031 4.418 1 98.38 130 THR B N 1
ATOM 2286 C CA . THR B 1 130 ? 1.056 -25.188 3.688 1 98.38 130 THR B CA 1
ATOM 2287 C C . THR B 1 130 ? 2.143 -24.781 2.699 1 98.38 130 THR B C 1
ATOM 2289 O O . THR B 1 130 ? 2.928 -25.625 2.248 1 98.38 130 THR B O 1
ATOM 2292 N N . LYS B 1 131 ? 2.211 -23.547 2.346 1 98.44 131 LYS B N 1
ATOM 2293 C CA . LYS B 1 131 ? 3.182 -23.062 1.366 1 98.44 131 LYS B CA 1
ATOM 2294 C C . LYS B 1 131 ? 3.375 -21.562 1.475 1 98.44 131 LYS B C 1
ATOM 2296 O O . LYS B 1 131 ? 2.414 -20.812 1.699 1 98.44 131 LYS B O 1
ATOM 2301 N N . THR B 1 132 ? 4.59 -21.109 1.33 1 98.44 132 THR B N 1
ATOM 2302 C CA . THR B 1 132 ? 4.918 -19.703 1.178 1 98.44 132 THR B CA 1
ATOM 2303 C C . THR B 1 132 ? 5.805 -19.484 -0.044 1 98.44 132 THR B C 1
ATOM 2305 O O . THR B 1 132 ? 6.691 -20.297 -0.329 1 98.44 132 THR B O 1
ATOM 2308 N N . VAL B 1 133 ? 5.531 -18.5 -0.834 1 98.44 133 VAL B N 1
ATOM 2309 C CA . VAL B 1 133 ? 6.387 -18.016 -1.916 1 98.44 133 VAL B CA 1
ATOM 2310 C C . VAL B 1 133 ? 6.715 -16.547 -1.706 1 98.44 133 VAL B C 1
ATOM 2312 O O . VAL B 1 133 ? 5.812 -15.719 -1.555 1 98.44 133 VAL B O 1
ATOM 2315 N N . THR B 1 134 ? 8.008 -16.25 -1.733 1 98.44 134 THR B N 1
ATOM 2316 C CA . THR B 1 134 ? 8.445 -14.883 -1.438 1 98.44 134 THR B CA 1
ATOM 2317 C C . THR B 1 134 ? 8.992 -14.211 -2.691 1 98.44 134 THR B C 1
ATOM 2319 O O . THR B 1 134 ? 9.844 -14.766 -3.385 1 98.44 134 THR B O 1
ATOM 2322 N N . HIS B 1 135 ? 8.484 -13.039 -2.986 1 98.75 135 HIS B N 1
ATOM 2323 C CA . HIS B 1 135 ? 8.992 -12.164 -4.035 1 98.75 135 HIS B CA 1
ATOM 2324 C C . HIS B 1 135 ? 9.578 -10.883 -3.451 1 98.75 135 HIS B C 1
ATOM 2326 O O . HIS B 1 135 ? 8.852 -10.047 -2.916 1 98.75 135 HIS B O 1
ATOM 2332 N N . PHE B 1 136 ? 10.867 -10.727 -3.613 1 98.75 136 PHE B N 1
ATOM 2333 C CA . PHE B 1 136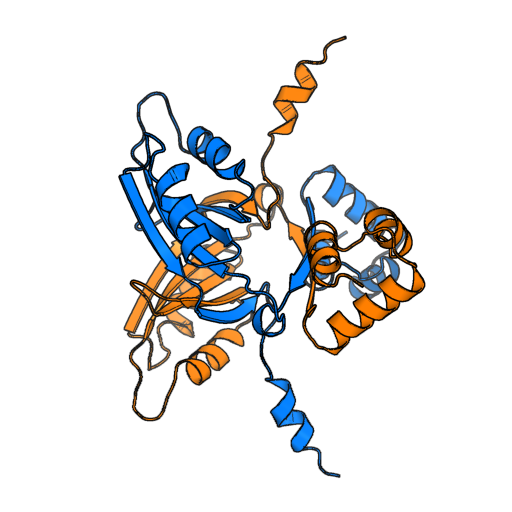 ? 11.484 -9.508 -3.121 1 98.75 136 PHE B CA 1
ATOM 2334 C C . PHE B 1 136 ? 11.258 -8.352 -4.094 1 98.75 136 PHE B C 1
ATOM 2336 O O . PHE B 1 136 ? 11.352 -8.539 -5.312 1 98.75 136 PHE B O 1
ATOM 2343 N N . VAL B 1 137 ? 10.93 -7.199 -3.582 1 98.38 137 VAL B N 1
ATOM 2344 C CA . VAL B 1 137 ? 10.789 -6 -4.406 1 98.38 137 VAL B CA 1
ATOM 2345 C C . VAL B 1 137 ? 12.164 -5.5 -4.832 1 98.38 137 VAL B C 1
ATOM 2347 O O . VAL B 1 137 ? 12.969 -5.07 -3.996 1 98.38 137 VAL B O 1
ATOM 2350 N N . MET B 1 138 ? 12.391 -5.531 -6.078 1 97.38 138 MET B N 1
ATOM 2351 C CA . MET B 1 138 ? 13.68 -5.102 -6.617 1 97.38 138 MET B CA 1
ATOM 2352 C C . MET B 1 138 ? 13.672 -3.605 -6.922 1 97.38 138 MET B C 1
ATOM 2354 O O . MET B 1 138 ? 14.695 -2.932 -6.781 1 97.38 138 MET B O 1
ATOM 2358 N N . ASP B 1 139 ? 12.555 -3.156 -7.371 1 96.38 139 ASP B N 1
ATOM 2359 C CA . ASP B 1 139 ? 12.352 -1.737 -7.648 1 96.38 139 ASP B CA 1
ATOM 2360 C C . ASP B 1 139 ? 10.875 -1.364 -7.559 1 96.38 139 ASP B C 1
ATOM 2362 O O . ASP B 1 139 ? 10 -2.223 -7.707 1 96.38 139 ASP B O 1
ATOM 2366 N N . SER B 1 140 ? 10.641 -0.116 -7.23 1 97.44 140 SER B N 1
ATOM 2367 C CA . SER B 1 140 ? 9.281 0.416 -7.184 1 97.44 140 SER B CA 1
ATOM 2368 C C . SER B 1 140 ? 9.117 1.602 -8.125 1 97.44 140 SER B C 1
ATOM 2370 O O . SER B 1 140 ? 9.961 2.506 -8.148 1 97.44 140 SER B O 1
ATOM 2372 N N . TYR B 1 141 ? 8.031 1.616 -8.906 1 97.5 141 TYR B N 1
ATOM 2373 C CA . TYR B 1 141 ? 7.82 2.656 -9.906 1 97.5 141 TYR B CA 1
ATOM 2374 C C . TYR B 1 141 ? 6.617 3.521 -9.547 1 97.5 141 TYR B C 1
ATOM 2376 O O . TYR B 1 141 ? 6.488 4.648 -10.031 1 97.5 141 TYR B O 1
ATOM 2384 N N . LYS B 1 142 ? 5.75 2.982 -8.836 1 97.75 142 LYS B N 1
ATOM 2385 C CA . LYS B 1 142 ? 4.555 3.686 -8.375 1 97.75 142 LYS B CA 1
ATOM 2386 C C . LYS B 1 142 ? 4.078 3.137 -7.039 1 97.75 142 LYS B C 1
ATOM 2388 O O . LYS B 1 142 ? 4.035 1.922 -6.836 1 97.75 142 LYS B O 1
ATOM 2393 N N . GLU B 1 143 ? 3.801 3.971 -6.113 1 97.44 143 GLU B N 1
ATOM 2394 C CA . GLU B 1 143 ? 3.268 3.623 -4.801 1 97.44 143 GLU B CA 1
ATOM 2395 C C . GLU B 1 143 ? 2.094 4.52 -4.426 1 97.44 143 GLU B C 1
ATOM 2397 O O . GLU B 1 143 ? 2.207 5.75 -4.465 1 97.44 143 GLU B O 1
ATOM 2402 N N . GLU B 1 144 ? 0.989 3.893 -4.137 1 95.5 144 GLU B N 1
ATOM 2403 C CA . GLU B 1 144 ? -0.198 4.625 -3.701 1 95.5 144 GLU B CA 1
ATOM 2404 C C . GLU B 1 144 ? -0.567 5.723 -4.695 1 95.5 144 GLU B C 1
ATOM 2406 O O . GLU B 1 144 ? -0.802 6.867 -4.305 1 95.5 144 GLU B O 1
ATOM 2411 N N . GLY B 1 145 ? -0.46 5.402 -5.934 1 96.12 145 GLY B N 1
ATOM 2412 C CA . GLY B 1 145 ? -0.884 6.293 -7 1 96.12 145 GLY B CA 1
ATOM 2413 C C . GLY B 1 145 ? 0.172 7.316 -7.379 1 96.12 145 GLY B C 1
ATOM 2414 O O . GLY B 1 145 ? -0.018 8.094 -8.32 1 96.12 145 GLY B O 1
ATOM 2415 N N . ILE B 1 146 ? 1.273 7.316 -6.668 1 96.12 146 ILE B N 1
ATOM 2416 C CA . ILE B 1 146 ? 2.326 8.289 -6.941 1 96.12 146 ILE B CA 1
ATOM 2417 C C . ILE B 1 146 ? 3.443 7.629 -7.746 1 96.12 146 ILE B C 1
ATOM 2419 O O . ILE B 1 146 ? 4.035 6.645 -7.301 1 96.12 146 ILE B O 1
ATOM 2423 N N . GLU B 1 147 ? 3.719 8.102 -8.914 1 96.44 147 GLU B N 1
ATOM 2424 C CA . GLU B 1 147 ? 4.848 7.613 -9.703 1 96.44 147 GLU B CA 1
ATOM 2425 C C . GLU B 1 147 ? 6.176 7.988 -9.047 1 96.44 147 GLU B C 1
ATOM 2427 O O . GLU B 1 147 ? 6.371 9.133 -8.633 1 96.44 147 GLU B O 1
ATOM 2432 N N . LEU B 1 148 ? 6.93 6.887 -9 1 94.19 148 LEU B N 1
ATOM 2433 C CA . LEU B 1 148 ? 8.234 7.09 -8.383 1 94.19 148 LEU B CA 1
ATOM 2434 C C . LEU B 1 148 ? 9.32 7.238 -9.438 1 94.19 148 LEU B C 1
ATOM 2436 O O . LEU B 1 148 ? 9.141 6.828 -10.586 1 94.19 148 LEU B O 1
ATOM 2440 N N . GLY B 1 149 ? 10.523 7.746 -9.188 1 74.81 149 GLY B N 1
ATOM 2441 C CA . GLY B 1 149 ? 11.633 7.895 -10.117 1 74.81 149 GLY B CA 1
ATOM 2442 C C . GLY B 1 149 ? 11.75 9.297 -10.688 1 74.81 149 GLY B C 1
ATOM 2443 O O . GLY B 1 149 ? 10.992 10.195 -10.312 1 74.81 149 GLY B O 1
ATOM 2444 N N . ASP B 1 150 ? 12.828 9.477 -11.453 1 60.5 150 ASP B N 1
ATOM 2445 C CA . ASP B 1 150 ? 13.195 10.781 -11.992 1 60.5 150 ASP B CA 1
ATOM 2446 C C . ASP B 1 150 ? 12.273 11.188 -13.141 1 60.5 150 ASP B C 1
ATOM 2448 O O . ASP B 1 150 ? 12.719 11.312 -14.281 1 60.5 150 ASP B O 1
ATOM 2452 N N . GLY B 1 151 ? 11.195 10.742 -13.289 1 49.91 151 GLY B N 1
ATOM 2453 C CA . GLY B 1 151 ? 10.5 11.234 -14.461 1 49.91 151 GLY B CA 1
ATOM 2454 C C . GLY B 1 151 ? 10.727 12.719 -14.711 1 49.91 151 GLY B C 1
ATOM 2455 O O . GLY B 1 151 ? 10.648 13.18 -15.852 1 49.91 151 GLY B O 1
ATOM 2456 N N . ASP B 1 152 ? 10.555 13.531 -13.672 1 42.91 152 ASP B N 1
ATOM 2457 C CA . ASP B 1 152 ? 10.672 14.953 -13.969 1 42.91 152 ASP B CA 1
ATOM 2458 C C . ASP B 1 152 ? 12.078 15.297 -14.461 1 42.91 152 ASP B C 1
ATOM 2460 O O . ASP B 1 152 ? 12.336 16.438 -14.859 1 42.91 152 ASP B O 1
ATOM 2464 N N . ASP B 1 153 ? 13.133 14.625 -14.234 1 38.91 153 ASP B N 1
ATOM 2465 C CA . ASP B 1 153 ? 14.367 15.266 -14.688 1 38.91 153 ASP B CA 1
ATOM 2466 C C . ASP B 1 153 ? 14.352 15.477 -16.203 1 38.91 153 ASP B C 1
ATOM 2468 O O . ASP B 1 153 ? 15.117 16.281 -16.719 1 38.91 153 ASP B O 1
ATOM 2472 N N . ASP B 1 154 ? 13.859 14.641 -17.047 1 37.84 154 ASP B N 1
ATOM 2473 C CA . ASP B 1 154 ? 13.984 15.008 -18.453 1 37.84 154 ASP B CA 1
ATOM 2474 C C . ASP B 1 154 ? 13.094 16.203 -18.781 1 37.84 154 ASP B C 1
ATOM 2476 O O . ASP B 1 154 ? 13.258 16.828 -19.828 1 37.84 154 ASP B O 1
ATOM 2480 N N . ASP B 1 155 ? 11.977 16.406 -18.25 1 35.69 155 ASP B N 1
ATOM 2481 C CA . ASP B 1 155 ? 11.211 17.547 -18.734 1 35.69 155 ASP B CA 1
ATOM 2482 C C . ASP B 1 155 ? 11.773 18.859 -18.203 1 35.69 155 ASP B C 1
ATOM 2484 O O . ASP B 1 155 ? 11.312 19.938 -18.594 1 35.69 155 ASP B O 1
ATOM 2488 N N . ARG B 1 156 ? 12.562 18.906 -17.156 1 33.62 156 ARG B N 1
ATOM 2489 C CA . ARG B 1 156 ? 13.125 20.203 -16.812 1 33.62 156 ARG B CA 1
ATOM 2490 C C . ARG B 1 156 ? 14.227 20.609 -17.797 1 33.62 156 ARG B C 1
ATOM 2492 O O . ARG B 1 156 ? 14.742 21.719 -17.734 1 33.62 156 ARG B O 1
ATOM 2499 N N . LEU B 1 157 ? 14.922 19.719 -18.391 1 34.19 157 LEU B N 1
ATOM 2500 C CA . LEU B 1 157 ? 15.992 20.141 -19.281 1 34.19 157 LEU B CA 1
ATOM 2501 C C . LEU B 1 157 ? 15.438 20.781 -20.547 1 34.19 157 LEU B C 1
ATOM 2503 O O . LEU B 1 157 ? 16.188 21.312 -21.359 1 34.19 157 LEU B O 1
ATOM 2507 N N . SER B 1 158 ? 14.25 20.359 -20.859 1 30.86 158 SER B N 1
ATOM 2508 C CA . SER B 1 158 ? 13.945 20.891 -22.188 1 30.86 158 SER B CA 1
ATOM 2509 C C . SER B 1 158 ? 13.547 22.359 -22.125 1 30.86 158 SER B C 1
ATOM 2511 O O . SER B 1 158 ? 13.109 22.922 -23.125 1 30.86 158 SER B O 1
ATOM 2513 N N . VAL B 1 159 ? 13.211 22.781 -20.953 1 29.34 159 VAL B N 1
ATOM 2514 C CA . VAL B 1 159 ? 12.781 24.172 -21.062 1 29.34 159 VAL B CA 1
ATOM 2515 C C . VAL B 1 159 ? 13.992 25.094 -21.094 1 29.34 159 VAL B C 1
ATOM 2517 O O . VAL B 1 159 ? 14.602 25.375 -20.062 1 29.34 159 VAL B O 1
ATOM 2520 N N . SER B 1 160 ? 15.031 24.703 -21.734 1 26.05 160 SER B N 1
ATOM 2521 C CA . SER B 1 160 ? 15.945 25.812 -21.984 1 26.05 160 SER B CA 1
ATOM 2522 C C . SER B 1 160 ? 15.203 27.016 -22.562 1 26.05 160 SER B C 1
ATOM 2524 O O . SER B 1 160 ? 14.375 26.859 -23.469 1 26.05 160 SER B O 1
ATOM 2526 N N . PRO B 1 161 ? 15.367 28.094 -21.859 1 25.38 161 PRO B N 1
ATOM 2527 C CA . PRO B 1 161 ? 14.875 29.344 -22.453 1 25.38 161 PRO B CA 1
ATOM 2528 C C . PRO B 1 161 ? 15.352 29.547 -23.891 1 25.38 161 PRO B C 1
ATOM 2530 O O . PRO B 1 161 ? 16.359 28.953 -24.281 1 25.38 161 PRO B O 1
#

Foldseek 3Di:
DPLVLLVVVCLVPVPDQLVRSCVVVVHDSVVSVVSVVVCCVVCVDVDHDDDDFCVPPPAAKKKKKKFWAFADDPVDDPVNLQVQVVPDPQWPDWDQDDDDGGIITMGMDRDPVVRVCCCVPPVCPPPGTDDMDMGIDPHDQDDSRRGDDVPVPVVVVVPPD/DPLVLLVVVCLVPVPDQLVRSCVVVVHDSVVSVVSVVVCCVVCVDVDHDDDDFCVPPPAAKKKKKKFWAFADDPVDDPVVLQVQVVPDPQWPDWDQDDDDGGIITMGMDRDPVVRVCCCVPPVCPPPGTDDMDMGIDPHDQDDSRRGDDVPVPVVVVVPPD

Solvent-accessible surface area (backbone atoms only — not comparable to full-atom values): 17506 Å² total; per-residue (Å²): 131,66,61,65,60,51,50,53,48,28,45,65,36,47,77,63,48,52,61,58,51,11,63,74,68,73,49,54,43,66,57,45,48,52,50,52,50,48,35,41,74,70,47,24,40,71,45,30,21,44,42,68,38,64,89,67,44,89,64,67,74,33,44,30,44,32,41,29,32,65,55,75,56,98,84,47,54,70,63,62,54,48,55,59,55,53,68,39,84,46,34,29,29,34,28,40,35,42,73,94,41,38,33,43,30,35,38,48,31,68,33,69,65,54,40,49,48,43,45,61,67,59,50,54,66,39,86,45,41,73,46,76,46,75,23,43,56,74,42,71,42,21,54,78,61,40,73,48,77,67,70,62,60,65,65,62,64,66,65,61,130,132,65,61,66,60,51,49,52,47,28,45,66,36,47,76,62,48,53,62,59,51,10,63,74,67,71,49,54,42,66,58,44,47,50,50,51,50,47,35,42,75,69,48,25,39,72,46,32,21,44,42,70,38,64,91,65,44,89,66,66,73,34,43,30,44,33,42,29,31,65,55,75,55,99,85,46,53,70,64,62,54,48,56,60,56,56,66,39,83,47,36,28,28,34,29,39,35,42,71,94,42,39,33,44,31,35,36,47,31,67,33,69,64,55,41,50,47,44,44,60,67,60,49,52,64,38,86,45,42,75,46,77,47,72,23,43,56,75,44,69,40,22,54,78,62,40,74,46,76,71,67,64,62,65,65,61,64,65,65,60,130

Organism: Haloferax mediterranei (strain ATCC 33500 / DSM 1411 / JCM 8866 / NBRC 14739 / NCIMB 2177 / R-4) (NCBI:txid523841)

Nearest PDB structures (foldseek):
  2pn6-assembly1_A  TM=7.880E-01  e=1.731E-11  Sulfurisphaera tokodaii
  2cg4-assembly1_A  TM=7.598E-01  e=1.173E-10  Escherichia coli
  2efq-assembly1_A  TM=7.356E-01  e=3.721E-11  Sulfurisphaera tokodaii str. 7
  2gqq-assembly1_A-2  TM=8.020E-01  e=1.943E-09  Escherichia coli
  2ia0-assembly1_A  TM=6.209E-01  e=1.943E-09  Pyrococcus furiosus

Radius of gyration: 20.63 Å; Cα contacts (8 Å, |Δi|>4): 567; chains: 2; bounding box: 42×57×63 Å

Sequence (322 aa):
MDKQSLLDLLRHDARESVDDIARQLGADAEAVAAALDELEDDGVVRGYQAVVDWNRVDEEHVRAQVEVDVELDRETGYEEIATRIARFPEVATLRLVSGTYDFFIEVEGESMHAVSNFVSERIAPIPEVTKTVTHFVMDSYKEEGIELGDGDDDDRLSVSPMDKQSLLDLLRHDARESVDDIARQLGADAEAVAAALDELEDDGVVRGYQAVVDWNRVDEEHVRAQVEVDVELDRETGYEEIATRIARFPEVATLRLVSGTYDFFIEVEGESMHAVSNFVSERIAPIPEVTKTVTHFVMDSYKEEGIELGDGDDDDRLSVSP

InterPro domains:
  IPR000485 AsnC-type HTH domain [PS50956] (1-79)
  IPR011008 Dimeric alpha-beta barrel [SSF54909] (63-144)
  IPR019887 Transcription regulator AsnC/Lrp, ligand binding domain [PF01037] (64-144)
  IPR019888 Transcription regulator AsnC-like [SM00344] (1-109)
  IPR036388 Winged helix-like DNA-binding domain superfamily [G3DSA:1.10.10.10] (4-50)
  IPR036390 Winged helix DNA-binding domain superfamily [SSF46785] (5-56)
  IPR041614 DprA, winged helix domain [PF17782] (2-46)

Secondary structure (DSSP, 8-state):
--HHHHHHHHHH-TT--HHHHHHHHT--HHHHHHHHHHHHHTTSEEEEEEEE-GGG-SS--EEEEEEEEE---SS--HHHHHHHHHT-TTEEEEEEESSS-SEEEEEEESSHHHHHHHIIIIITTSTTEEEEEEEEEEEEEEETTEEPSSHHHHHHSS---/--HHHHHHHHHH-TT--HHHHHHHHT--HHHHHHHHHHHHHTTSEEEEEEEE-GGG-SS--EEEEEEEEE---SS--HHHHHHHHHT-TTEEEEEEESSS-SEEEEEEESSHHHHHHHIIIIITTSTTEEEEEEEEEEEEEEETTEEPSSHHHHHHSS---